Protein AF-G2H1J6-F1 (afdb_monomer_lite)

Foldseek 3Di:
DPDQPDQKDWDADPVPGIDIFHDPDSNVSVVVVVVVVVVVLVPPDPDPDDDCDDDDDDDPVVVVCVVPVVVVVVVVVVVPDDDQLRVQQPDAFDQAPNFTARQNLCQQQAKDFPNHTDGVVCVVPDDSDSSLQRIAGALQSNLVCLVPDPCPDPNSVSVLVSLLVSCVVPHLVRNHDPDHDPVSSVSSSVSSVVSND

Radius of gyration: 25.53 Å; chains: 1; bounding box: 70×46×52 Å

Structure (mmCIF, N/CA/C/O backbone):
data_AF-G2H1J6-F1
#
_entry.id   AF-G2H1J6-F1
#
loop_
_atom_site.group_PDB
_atom_site.id
_atom_site.type_symbol
_atom_site.label_atom_id
_atom_site.label_alt_id
_atom_site.label_comp_id
_atom_site.label_asym_id
_atom_site.label_entity_id
_atom_site.label_seq_id
_atom_site.pdbx_PDB_ins_code
_atom_site.Cartn_x
_atom_site.Cartn_y
_atom_site.Cartn_z
_atom_site.occupancy
_atom_site.B_iso_or_equiv
_atom_site.auth_seq_id
_atom_site.auth_comp_id
_atom_site.auth_asym_id
_atom_site.auth_atom_id
_atom_site.pdbx_PDB_model_num
ATOM 1 N N . MET A 1 1 ? -31.436 19.765 27.501 1.00 36.22 1 MET A N 1
ATOM 2 C CA . MET A 1 1 ? -30.336 20.593 28.048 1.00 36.22 1 MET A CA 1
ATOM 3 C C . MET A 1 1 ? -29.000 19.953 27.706 1.00 36.22 1 MET A C 1
ATOM 5 O O . MET A 1 1 ? -28.788 18.803 28.074 1.00 36.22 1 MET A O 1
ATOM 9 N N . ILE A 1 2 ? -28.137 20.674 26.984 1.00 49.34 2 ILE A N 1
ATOM 10 C CA . ILE A 1 2 ? -26.742 20.279 26.731 1.00 49.34 2 ILE A CA 1
ATOM 11 C C . ILE A 1 2 ? -25.934 20.583 28.008 1.00 49.34 2 ILE A C 1
ATOM 13 O O . ILE A 1 2 ? -26.120 21.666 28.569 1.00 49.34 2 ILE A O 1
ATOM 17 N N . PRO A 1 3 ? -25.082 19.672 28.511 1.00 50.22 3 PRO A N 1
ATOM 18 C CA . PRO A 1 3 ? -24.296 19.925 29.716 1.00 50.22 3 PRO A CA 1
ATOM 19 C C . PRO A 1 3 ? -23.311 21.079 29.488 1.00 50.22 3 PRO A C 1
ATOM 21 O O . PRO A 1 3 ? -22.501 21.024 28.557 1.00 50.22 3 PRO A O 1
ATOM 24 N N . LYS A 1 4 ? -23.351 22.103 30.350 1.00 51.88 4 LYS A N 1
ATOM 25 C CA . LYS A 1 4 ? -22.295 23.124 30.412 1.00 51.88 4 LYS A CA 1
ATOM 26 C C . LYS A 1 4 ? -20.955 22.430 30.705 1.00 51.88 4 LYS A C 1
ATOM 28 O O . LYS A 1 4 ? -20.893 21.593 31.599 1.00 51.88 4 LYS A O 1
ATOM 33 N N . GLY A 1 5 ? -19.905 22.769 29.952 1.00 55.28 5 GLY A N 1
ATOM 34 C CA . GLY A 1 5 ? -18.537 22.278 30.188 1.00 55.28 5 GLY A CA 1
ATOM 35 C C . GLY A 1 5 ? -18.088 21.060 29.369 1.00 55.28 5 GLY A C 1
ATOM 36 O O . GLY A 1 5 ? -17.018 20.516 29.638 1.00 55.28 5 GLY A O 1
ATOM 37 N N . SER A 1 6 ? -18.853 20.620 28.363 1.00 62.50 6 SER A N 1
ATOM 38 C CA . SER A 1 6 ? -18.387 19.556 27.456 1.00 62.50 6 SER A CA 1
ATOM 39 C C . SER A 1 6 ? -17.259 20.079 26.556 1.00 62.50 6 SER A C 1
ATOM 41 O O . SER A 1 6 ? -17.459 21.010 25.780 1.00 62.50 6 SER A O 1
ATOM 43 N N . ARG A 1 7 ? -16.065 19.478 26.655 1.00 67.81 7 ARG A N 1
ATOM 44 C CA . ARG A 1 7 ? -14.872 19.886 25.883 1.00 67.81 7 ARG A CA 1
ATOM 45 C C . ARG A 1 7 ? -14.983 19.603 24.383 1.00 67.81 7 ARG A C 1
ATOM 47 O O . ARG A 1 7 ? -14.262 20.210 23.602 1.00 67.81 7 ARG A O 1
ATOM 54 N N . ILE A 1 8 ? -15.857 18.676 23.993 1.00 80.94 8 ILE A N 1
ATOM 55 C CA . ILE A 1 8 ? -15.987 18.200 22.616 1.00 80.94 8 ILE A CA 1
ATOM 56 C C . ILE A 1 8 ? -17.461 17.928 22.319 1.00 80.94 8 ILE A C 1
ATOM 58 O O . ILE A 1 8 ? -18.133 17.244 23.095 1.00 80.94 8 ILE A O 1
ATOM 62 N N . PHE A 1 9 ? -17.943 18.408 21.175 1.00 83.50 9 PHE A N 1
ATOM 63 C CA . PHE A 1 9 ? -19.236 18.028 20.610 1.00 83.50 9 PHE A CA 1
ATOM 64 C C . PHE A 1 9 ? -19.042 17.269 19.300 1.00 83.50 9 PHE A C 1
ATOM 66 O O . PHE A 1 9 ? -18.168 17.603 18.504 1.00 83.50 9 PHE A O 1
ATOM 73 N N . HIS A 1 10 ? -19.885 16.264 19.070 1.00 84.38 10 HIS A N 1
ATOM 74 C CA . HIS A 1 10 ? -19.951 15.538 17.805 1.00 84.38 10 HIS A CA 1
ATOM 75 C C . HIS A 1 10 ? -21.364 15.664 17.244 1.00 84.38 10 HIS A C 1
ATOM 77 O O . HIS A 1 10 ? -22.331 15.348 17.939 1.00 84.38 10 HIS A O 1
ATOM 83 N N . LEU A 1 11 ? -21.473 16.115 15.998 1.00 84.19 11 LEU A N 1
ATOM 84 C CA . LEU A 1 11 ? -22.708 16.104 15.226 1.00 84.19 11 LEU A CA 1
ATOM 85 C C . LEU A 1 11 ? -22.551 15.061 14.122 1.00 84.19 11 LEU A C 1
ATOM 87 O O . LEU A 1 11 ? -21.625 15.156 13.323 1.00 84.19 11 LEU A O 1
ATOM 91 N N . TYR A 1 12 ? -23.425 14.061 14.105 1.00 82.06 12 TYR A N 1
ATOM 92 C CA . TYR A 1 12 ? -23.434 13.022 13.081 1.00 82.06 12 TYR A CA 1
ATOM 93 C C . TYR A 1 12 ? -24.689 13.144 12.228 1.00 82.06 12 TYR A C 1
ATOM 95 O O . TYR A 1 12 ? -25.794 13.235 12.761 1.00 82.06 12 TYR A O 1
ATOM 103 N N . ASP A 1 13 ? -24.499 13.089 10.918 1.00 78.00 13 ASP A N 1
ATOM 104 C CA . ASP A 1 13 ? -25.537 12.977 9.907 1.00 78.00 13 ASP A CA 1
ATOM 105 C C . ASP A 1 13 ? -25.162 11.822 8.965 1.00 78.00 13 ASP A C 1
ATOM 107 O O . ASP A 1 13 ? -24.007 11.681 8.557 1.00 78.00 13 ASP A O 1
ATOM 111 N N . ALA A 1 14 ? -26.129 10.970 8.627 1.00 72.31 14 ALA A N 1
ATOM 112 C CA . ALA A 1 14 ? -25.865 9.762 7.847 1.00 72.31 14 ALA A CA 1
ATOM 113 C C . ALA A 1 14 ? -25.394 10.046 6.406 1.00 72.31 14 ALA A C 1
ATOM 115 O O . ALA A 1 14 ? -24.687 9.224 5.828 1.00 72.31 14 ALA A O 1
ATOM 116 N N . ASN A 1 15 ? -25.753 11.201 5.841 1.00 73.31 15 ASN A N 1
ATOM 117 C CA . ASN A 1 15 ? -25.444 11.593 4.466 1.00 73.31 15 ASN A CA 1
ATOM 118 C C . ASN A 1 15 ? -24.175 12.452 4.363 1.00 73.31 15 ASN A C 1
ATOM 120 O O . ASN A 1 15 ? -23.506 12.442 3.332 1.00 73.31 15 ASN A O 1
ATOM 124 N N . THR A 1 16 ? -23.847 13.212 5.410 1.00 73.94 16 THR A N 1
ATOM 125 C CA . THR A 1 16 ? -22.745 14.192 5.410 1.00 73.94 16 THR A CA 1
ATOM 126 C C . THR A 1 16 ? -21.594 13.830 6.354 1.00 73.94 16 THR A C 1
ATOM 128 O O . THR A 1 16 ? -20.508 14.397 6.238 1.00 73.94 16 THR A O 1
ATOM 131 N N . GLY A 1 17 ? -21.773 12.838 7.231 1.00 77.25 17 GLY A N 1
ATOM 132 C CA . GLY A 1 17 ? -20.728 12.301 8.101 1.00 77.25 17 GLY A CA 1
ATOM 133 C C . GLY A 1 17 ? -20.701 12.914 9.504 1.00 77.25 17 GLY A C 1
ATOM 134 O O . GLY A 1 17 ? -21.720 13.344 10.040 1.00 77.25 17 GLY A O 1
ATOM 135 N N . VAL A 1 18 ? -19.528 12.888 10.148 1.00 84.19 18 VAL A N 1
ATOM 136 C CA . VAL A 1 18 ? -19.334 13.387 11.522 1.00 84.19 18 VAL A CA 1
ATOM 137 C C . VAL A 1 18 ? -18.580 14.712 11.503 1.00 84.19 18 VAL A C 1
ATOM 139 O O . VAL A 1 18 ? -17.458 14.789 11.009 1.00 84.19 18 VAL A O 1
ATOM 142 N N . MET A 1 19 ? -19.152 15.729 12.137 1.00 80.06 19 MET A N 1
ATOM 143 C CA . MET A 1 19 ? -18.478 16.976 12.474 1.00 80.06 19 MET A CA 1
ATOM 144 C C . MET A 1 19 ? -18.097 16.976 13.955 1.00 80.06 19 MET A C 1
ATOM 146 O O . MET A 1 19 ? -18.934 16.723 14.823 1.00 80.06 19 MET A O 1
ATOM 150 N N . ARG A 1 20 ? -16.832 17.281 14.249 1.00 87.81 20 ARG A N 1
ATOM 151 C CA . ARG A 1 20 ? -16.301 17.424 15.610 1.00 87.81 20 ARG A CA 1
ATOM 152 C C . ARG A 1 20 ? -16.029 18.898 15.893 1.00 87.81 20 ARG A C 1
ATOM 154 O O . ARG A 1 20 ? -15.348 19.554 15.113 1.00 87.81 20 ARG A O 1
ATOM 161 N N . ILE A 1 21 ? -16.557 19.398 17.005 1.00 83.50 21 ILE A N 1
ATOM 162 C CA . ILE A 1 21 ? -16.345 20.765 17.490 1.00 83.50 21 ILE A CA 1
ATOM 163 C C . ILE A 1 21 ? -15.567 20.660 18.791 1.00 83.50 21 ILE A C 1
ATOM 165 O O . ILE A 1 21 ? -16.049 20.085 19.769 1.00 83.50 21 ILE A O 1
ATOM 169 N N . GLU A 1 22 ? -14.360 21.199 18.781 1.00 86.19 22 GLU A N 1
ATOM 170 C CA . GLU A 1 22 ? -13.432 21.159 19.899 1.00 86.19 22 GLU A CA 1
ATOM 171 C C . GLU A 1 22 ? -12.590 22.431 19.903 1.00 86.19 22 GLU A C 1
ATOM 173 O O . GLU A 1 22 ? -12.161 22.915 18.857 1.00 86.19 22 GLU A O 1
ATOM 178 N N . ASN A 1 23 ? -12.356 22.950 21.099 1.00 79.69 23 ASN A N 1
ATOM 179 C CA . ASN A 1 23 ? -11.525 24.107 21.380 1.00 79.69 23 ASN A CA 1
ATOM 180 C C . ASN A 1 23 ? -10.907 23.877 22.765 1.00 79.69 23 ASN A C 1
ATOM 182 O O . ASN A 1 23 ? -11.504 23.197 23.609 1.00 79.69 23 ASN A O 1
ATOM 186 N N . SER A 1 24 ? -9.710 24.417 22.985 1.00 78.69 24 SER A N 1
ATOM 187 C CA . SER A 1 24 ? -9.001 24.347 24.265 1.00 78.69 24 SER A CA 1
ATOM 188 C C . SER A 1 24 ? -9.821 24.967 25.399 1.00 78.69 24 SER A C 1
ATOM 190 O O . SER A 1 24 ? -9.800 24.457 26.520 1.00 78.69 24 SER A O 1
ATOM 192 N N . ASP A 1 25 ? -10.607 26.003 25.096 1.00 80.12 25 ASP A N 1
ATOM 193 C CA . ASP A 1 25 ? -11.609 26.569 25.993 1.00 80.12 25 ASP A CA 1
ATOM 194 C C . ASP A 1 25 ? -13.005 25.990 25.699 1.00 80.12 25 ASP A C 1
ATOM 196 O O . ASP A 1 25 ? -13.669 26.334 24.718 1.00 80.12 25 ASP A O 1
ATOM 200 N N . ALA A 1 26 ? -13.484 25.120 26.592 1.00 73.25 26 ALA A N 1
ATOM 201 C CA . ALA A 1 26 ? -14.783 24.458 26.461 1.00 73.25 26 ALA A CA 1
ATOM 202 C C . ALA A 1 26 ? -15.972 25.435 26.429 1.00 73.25 26 ALA A C 1
ATOM 204 O O . ALA A 1 26 ? -17.025 25.096 25.881 1.00 73.25 26 ALA A O 1
ATOM 205 N N . SER A 1 27 ? -15.825 26.638 26.998 1.00 77.56 27 SER A N 1
ATOM 206 C CA . SER A 1 27 ? -16.873 27.663 26.970 1.00 77.56 27 SER A CA 1
ATOM 207 C C . SER A 1 27 ? -17.088 28.243 25.564 1.00 77.56 27 SER A C 1
ATOM 209 O O . SER A 1 27 ? -18.193 28.680 25.235 1.00 77.56 27 SER A O 1
ATOM 211 N N . GLN A 1 28 ? -16.079 28.144 24.692 1.00 82.38 28 GLN A N 1
ATOM 212 C CA . GLN A 1 28 ? -16.110 28.658 23.321 1.00 82.38 28 GLN A CA 1
ATOM 213 C C . GLN A 1 28 ? -16.703 27.677 22.305 1.00 82.38 28 GLN A C 1
ATOM 215 O O . GLN A 1 28 ? -16.942 28.051 21.159 1.00 82.38 28 GLN A O 1
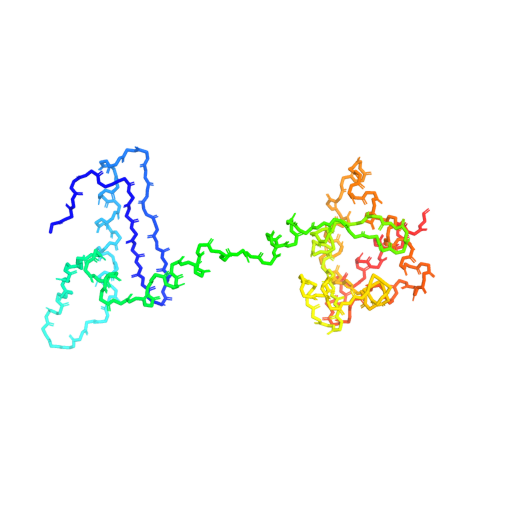ATOM 220 N N . ASN A 1 29 ? -16.993 26.435 22.699 1.00 80.69 29 ASN A N 1
ATOM 221 C CA . ASN A 1 29 ? -17.555 25.430 21.791 1.00 80.69 29 ASN A CA 1
ATOM 222 C C . ASN A 1 29 ? -19.067 25.581 21.567 1.00 80.69 29 ASN A C 1
ATOM 224 O O . ASN A 1 29 ? -19.611 25.057 20.594 1.00 80.69 29 ASN A O 1
ATOM 228 N N . GLN A 1 30 ? -19.765 26.288 22.457 1.00 81.69 30 GLN A N 1
ATOM 229 C CA . GLN A 1 30 ? -21.222 26.412 22.407 1.00 81.69 30 GLN A CA 1
ATOM 230 C C . GLN A 1 30 ? -21.727 27.372 21.307 1.00 81.69 30 GLN A C 1
ATOM 232 O O . GLN A 1 30 ? -22.667 26.994 20.602 1.00 81.69 30 GLN A O 1
ATOM 237 N N . PRO A 1 31 ? -21.123 28.559 21.080 1.00 84.88 31 PRO A N 1
ATOM 238 C CA . PRO A 1 31 ? -21.493 29.425 19.956 1.00 84.88 31 PRO A CA 1
ATOM 239 C C . PRO A 1 31 ? -21.384 28.765 18.561 1.00 84.88 31 PRO A C 1
ATOM 241 O O . PRO A 1 31 ? -22.373 28.810 17.817 1.00 84.88 31 PRO A O 1
ATOM 244 N N . PRO A 1 32 ? -20.264 28.106 18.180 1.00 82.56 32 PRO A N 1
ATOM 245 C CA . PRO A 1 32 ? -20.167 27.439 16.884 1.00 82.56 32 PRO A CA 1
ATOM 246 C C . PRO A 1 32 ? -21.145 26.266 16.769 1.00 82.56 32 PRO A C 1
ATOM 248 O O . PRO A 1 32 ? -21.795 26.138 15.734 1.00 82.56 32 PRO A O 1
ATOM 251 N N . LEU A 1 33 ? -21.341 25.473 17.832 1.00 83.56 33 LEU A N 1
ATOM 252 C CA . LEU A 1 33 ? -22.350 24.406 17.845 1.00 83.56 33 LEU A CA 1
ATOM 253 C C . LEU A 1 33 ? -23.755 24.944 17.549 1.00 83.56 33 LEU A C 1
ATOM 255 O O . LEU A 1 33 ? -24.444 24.405 16.685 1.00 83.56 33 LEU A O 1
ATOM 259 N N . ASN A 1 34 ? -24.174 26.015 18.229 1.00 83.56 34 ASN A N 1
ATOM 260 C CA . ASN A 1 34 ? -25.488 26.619 18.007 1.00 83.56 34 ASN A CA 1
ATOM 261 C C . ASN A 1 34 ? -25.642 27.119 16.566 1.00 83.56 34 ASN A C 1
ATOM 263 O O . ASN A 1 34 ? -26.675 26.883 15.944 1.00 83.56 34 ASN A O 1
ATOM 267 N N . THR A 1 35 ? -24.603 27.754 16.021 1.00 85.62 35 THR A N 1
ATOM 268 C CA . THR A 1 35 ? -24.604 28.258 14.639 1.00 85.62 35 THR A CA 1
ATOM 269 C C . THR A 1 35 ? -24.750 27.120 13.631 1.00 85.62 35 THR A C 1
ATOM 271 O O . THR A 1 35 ? -25.547 27.203 12.695 1.00 85.62 35 THR A O 1
ATOM 274 N N . ILE A 1 36 ? -23.999 26.036 13.833 1.00 84.31 36 ILE A N 1
ATOM 275 C CA . ILE A 1 36 ? -24.031 24.855 12.970 1.00 84.31 36 ILE A CA 1
ATOM 276 C C . ILE A 1 36 ? -25.402 24.185 13.038 1.00 84.31 36 ILE A C 1
ATOM 278 O O . ILE A 1 36 ? -25.987 23.916 11.993 1.00 84.31 36 ILE A O 1
ATOM 282 N N . LEU A 1 37 ? -25.946 23.972 14.240 1.00 83.12 37 LEU A N 1
ATOM 283 C CA . LEU A 1 37 ? -27.267 23.369 14.413 1.00 83.12 37 LEU A CA 1
ATOM 284 C C . LEU A 1 37 ? -28.362 24.218 13.764 1.00 83.12 37 LEU A C 1
ATOM 286 O O . LEU A 1 37 ? -29.195 23.675 13.050 1.00 83.12 37 LEU A O 1
ATOM 290 N N . GLN A 1 38 ? -28.346 25.540 13.942 1.00 83.31 38 GLN A N 1
ATOM 291 C CA . GLN A 1 38 ? -29.324 26.427 13.305 1.00 83.31 38 GLN A CA 1
ATOM 292 C C . GLN A 1 38 ? -29.270 26.337 11.779 1.00 83.31 38 GLN A C 1
ATOM 294 O O . GLN A 1 38 ? -30.310 26.197 11.135 1.00 83.31 38 GLN A O 1
ATOM 299 N N . ARG A 1 39 ? -28.065 26.367 11.195 1.00 81.81 39 ARG A N 1
ATOM 300 C CA . ARG A 1 39 ? -27.896 26.202 9.746 1.00 81.81 39 ARG A CA 1
ATOM 301 C C . ARG A 1 39 ? -28.371 24.834 9.287 1.00 81.81 39 ARG A C 1
ATOM 303 O O . ARG A 1 39 ? -29.123 24.756 8.327 1.00 81.81 39 ARG A O 1
ATOM 310 N N . TYR A 1 40 ? -27.970 23.777 9.978 1.00 78.62 40 TYR A N 1
ATOM 311 C CA . TYR A 1 40 ? -28.332 22.409 9.633 1.00 78.62 40 TYR A CA 1
ATOM 312 C C . TYR A 1 40 ? -29.854 22.203 9.659 1.00 78.62 40 TYR A C 1
ATOM 314 O O . TYR A 1 40 ? -30.431 21.724 8.687 1.00 78.62 40 TYR A O 1
ATOM 322 N N . LEU A 1 41 ? -30.528 22.674 10.713 1.00 77.62 41 LEU A N 1
ATOM 323 C CA . LEU A 1 41 ? -31.985 22.600 10.837 1.00 77.62 41 LEU A CA 1
ATOM 324 C C . LEU A 1 41 ? -32.724 23.422 9.776 1.00 77.62 41 LEU A C 1
ATOM 326 O O . LEU A 1 41 ? -33.794 23.015 9.335 1.00 77.62 41 LEU A O 1
ATOM 330 N N . ALA A 1 42 ? -32.157 24.548 9.335 1.00 77.00 42 ALA A N 1
ATOM 331 C CA . ALA A 1 42 ? -32.739 25.351 8.261 1.00 77.00 42 ALA A CA 1
ATOM 332 C C . ALA A 1 42 ? -32.712 24.650 6.888 1.00 77.00 42 ALA A C 1
ATOM 334 O O . ALA A 1 42 ? -33.517 24.997 6.028 1.00 77.00 42 ALA A O 1
ATOM 335 N N . HIS A 1 43 ? -31.811 23.681 6.687 1.00 71.56 43 HIS A N 1
ATOM 336 C CA . HIS A 1 43 ? -31.661 22.939 5.428 1.00 71.56 43 HIS A CA 1
ATOM 337 C C . HIS A 1 43 ? -32.412 21.601 5.416 1.00 71.56 43 HIS A C 1
ATOM 339 O O . HIS A 1 43 ? -32.405 20.910 4.397 1.00 71.56 43 HIS A O 1
ATOM 345 N N . LEU A 1 44 ? -33.067 21.220 6.518 1.00 68.19 44 LEU A N 1
ATOM 346 C CA . LEU A 1 44 ? -33.923 20.039 6.524 1.00 68.19 44 LEU A CA 1
ATOM 347 C C . LEU A 1 44 ? -35.171 20.300 5.661 1.00 68.19 44 LEU A C 1
ATOM 349 O O . LEU A 1 44 ? -35.747 21.391 5.737 1.00 68.19 44 LEU A O 1
ATOM 353 N N . PRO A 1 45 ? -35.605 19.326 4.839 1.00 60.59 45 PRO A N 1
ATOM 354 C CA . PRO A 1 45 ? -36.774 19.490 3.987 1.00 60.59 45 PRO A CA 1
ATOM 355 C C . PRO A 1 45 ? -38.000 19.797 4.852 1.00 60.59 45 PRO A C 1
ATOM 357 O O . PRO A 1 45 ? -38.403 18.992 5.692 1.00 60.59 45 PRO A O 1
ATOM 360 N N . ARG A 1 46 ? -38.590 20.982 4.657 1.00 58.12 46 ARG A N 1
ATOM 361 C CA . ARG A 1 46 ? -39.852 21.358 5.300 1.00 58.12 46 ARG A CA 1
ATOM 362 C C . ARG A 1 46 ? -40.950 20.482 4.708 1.00 58.12 46 ARG A C 1
ATOM 364 O O . ARG A 1 46 ? -41.324 20.670 3.553 1.00 58.12 46 ARG A O 1
ATOM 371 N N . GLN A 1 47 ? -41.435 19.507 5.471 1.00 52.66 47 GLN A N 1
ATOM 372 C CA . GLN A 1 47 ? -42.667 18.815 5.102 1.00 52.66 47 GLN A CA 1
ATOM 373 C C . GLN A 1 47 ? -43.824 19.820 5.123 1.00 52.66 47 GLN A C 1
ATOM 375 O O . GLN A 1 47 ? -43.853 20.724 5.956 1.00 52.66 47 GLN A O 1
ATOM 380 N N . ALA A 1 48 ? -44.719 19.686 4.145 1.00 48.09 48 ALA A N 1
ATOM 381 C CA . ALA A 1 48 ? -45.674 20.711 3.733 1.00 48.09 48 ALA A CA 1
ATOM 382 C C . ALA A 1 48 ? -46.751 21.069 4.771 1.00 48.09 48 ALA A C 1
ATOM 384 O O . ALA A 1 48 ? -47.447 22.052 4.563 1.00 48.09 48 ALA A O 1
ATOM 385 N N . ASP A 1 49 ? -46.842 20.361 5.897 1.00 50.38 49 ASP A N 1
ATOM 386 C CA . ASP A 1 49 ? -47.825 20.639 6.940 1.00 50.38 49 ASP A CA 1
ATOM 387 C C . ASP A 1 49 ? -47.171 20.622 8.326 1.00 50.38 49 ASP A C 1
ATOM 389 O O . ASP A 1 49 ? -46.737 19.585 8.824 1.00 50.38 49 ASP A O 1
ATOM 393 N N . ASN A 1 50 ? -47.157 21.801 8.951 1.00 48.59 50 ASN A N 1
ATOM 394 C CA . ASN A 1 50 ? -46.706 22.110 10.309 1.00 48.59 50 ASN A CA 1
ATOM 395 C C . ASN A 1 50 ? -45.200 21.979 10.599 1.00 48.59 50 ASN A C 1
ATOM 397 O O . ASN A 1 50 ? -44.492 21.089 10.147 1.00 48.59 50 ASN A O 1
ATOM 401 N N . LEU A 1 51 ? -44.708 22.938 11.389 1.00 50.78 51 LEU A N 1
ATOM 402 C CA . LEU A 1 51 ? -43.328 23.069 11.857 1.00 50.78 51 LEU A CA 1
ATOM 403 C C . LEU A 1 51 ? -42.844 21.777 12.536 1.00 50.78 51 LEU A C 1
ATOM 405 O O . LEU A 1 51 ? -42.970 21.627 13.750 1.00 50.78 51 LEU A O 1
ATOM 409 N N . SER A 1 52 ? -42.250 20.862 11.773 1.00 52.88 52 SER A N 1
ATOM 410 C CA . SER A 1 52 ? -41.575 19.682 12.312 1.00 52.88 52 SER A CA 1
ATOM 411 C C . SER A 1 52 ? -40.283 20.108 13.003 1.00 52.88 52 SER A C 1
ATOM 413 O O . SER A 1 52 ? -39.183 19.981 12.465 1.00 52.88 52 SER A O 1
ATOM 415 N N . THR A 1 53 ? -40.400 20.656 14.213 1.00 61.09 53 THR A N 1
ATOM 416 C CA . THR A 1 53 ? -39.267 20.732 15.132 1.00 61.09 53 THR A CA 1
ATOM 417 C C . THR A 1 53 ? -38.704 19.321 15.309 1.00 61.09 53 THR A C 1
ATOM 419 O O . THR A 1 53 ? -39.485 18.395 15.545 1.00 61.09 53 THR A O 1
ATOM 422 N N . PRO A 1 54 ? -37.378 19.129 15.218 1.00 64.44 54 PRO A N 1
ATOM 423 C CA . PRO A 1 54 ? -36.769 17.825 15.431 1.00 64.44 54 PRO A CA 1
ATOM 424 C C . PRO A 1 54 ? -37.194 17.263 16.784 1.00 64.44 54 PRO A C 1
ATOM 426 O O . PRO A 1 54 ? -37.054 17.936 17.809 1.00 64.44 54 PRO A O 1
ATOM 429 N N . VAL A 1 55 ? -37.678 16.022 16.807 1.00 72.75 55 VAL A N 1
ATOM 430 C CA . VAL A 1 55 ? -37.935 15.336 18.074 1.00 72.75 55 VAL A CA 1
ATOM 431 C C . VAL A 1 55 ? -36.590 14.959 18.686 1.00 72.75 55 VAL A C 1
ATOM 433 O O . VAL A 1 55 ? -35.818 14.188 18.115 1.00 72.75 55 VAL A O 1
ATOM 436 N N . LEU A 1 56 ? -36.292 15.529 19.852 1.00 74.50 56 LEU A N 1
ATOM 437 C CA . LEU A 1 56 ? -35.037 15.293 20.556 1.00 74.50 56 LEU A CA 1
ATOM 438 C C . LEU A 1 56 ? -35.191 14.136 21.544 1.00 74.50 56 LEU A C 1
ATOM 440 O O . LEU A 1 56 ? -35.900 14.246 22.542 1.00 74.50 56 LEU A O 1
ATOM 444 N N . TYR A 1 57 ? -34.449 13.056 21.311 1.00 74.94 57 TYR A N 1
ATOM 445 C CA . TYR A 1 57 ? -34.363 11.928 22.235 1.00 74.94 57 TYR A CA 1
ATOM 446 C C . TYR A 1 57 ? -33.064 11.989 23.037 1.00 74.94 57 TYR A C 1
ATOM 448 O O . TYR A 1 57 ? -31.968 12.072 22.480 1.00 74.94 57 TYR A O 1
ATOM 456 N N . LYS A 1 58 ? -33.165 11.901 24.368 1.00 79.62 58 LYS A N 1
ATOM 457 C CA . LYS A 1 58 ? -31.992 11.721 25.230 1.00 79.62 58 LYS A CA 1
ATOM 458 C C . LYS A 1 58 ? -31.689 10.231 25.356 1.00 79.62 58 LYS A C 1
ATOM 460 O O . LYS A 1 58 ? -32.433 9.496 25.996 1.00 79.62 58 LYS A O 1
ATOM 465 N N . VAL A 1 59 ? -30.567 9.797 24.793 1.00 73.44 59 VAL A N 1
ATOM 466 C CA . VAL A 1 59 ? -30.138 8.396 24.869 1.00 73.44 59 VAL A CA 1
ATOM 467 C C . VAL A 1 59 ? -29.291 8.168 26.122 1.00 73.44 59 VAL A C 1
ATOM 469 O O . VAL A 1 59 ? -28.226 8.763 26.296 1.00 73.44 59 VAL A O 1
ATOM 472 N N . ALA A 1 60 ? -29.738 7.269 27.001 1.00 81.38 60 ALA A N 1
ATOM 473 C CA . ALA A 1 60 ? -28.937 6.793 28.124 1.00 81.38 60 ALA A CA 1
ATOM 474 C C . ALA A 1 60 ? -27.904 5.769 27.625 1.00 81.38 60 ALA A C 1
ATOM 476 O O . ALA A 1 60 ? -28.164 4.567 27.613 1.00 81.38 60 ALA A O 1
ATOM 477 N N . MET A 1 61 ? -26.718 6.240 27.221 1.00 71.12 61 MET A N 1
ATOM 478 C CA . MET A 1 61 ? -25.688 5.403 26.580 1.00 71.12 61 MET A CA 1
ATOM 479 C C . MET A 1 61 ? -25.323 4.141 27.374 1.00 71.12 61 MET A C 1
ATOM 481 O O . MET A 1 61 ? -25.091 3.100 26.770 1.00 71.12 61 MET A O 1
ATOM 485 N N . LYS A 1 62 ? -25.323 4.190 28.714 1.00 75.81 62 LYS A N 1
ATOM 486 C CA . LYS A 1 62 ? -25.064 3.008 29.558 1.00 75.81 62 LYS A CA 1
ATOM 487 C C . LYS A 1 62 ? -26.120 1.913 29.351 1.00 75.81 62 LYS A C 1
ATOM 489 O O . LYS A 1 62 ? -25.766 0.747 29.218 1.00 75.81 62 LYS A O 1
ATOM 494 N N . MET A 1 63 ? -27.397 2.290 29.267 1.00 77.19 63 MET A N 1
ATOM 495 C CA . MET A 1 63 ? -28.491 1.349 29.009 1.00 77.19 63 MET A CA 1
ATOM 496 C C . MET A 1 63 ? -28.558 0.924 27.545 1.00 77.19 63 MET A C 1
ATOM 498 O O . MET A 1 63 ? -28.809 -0.243 27.273 1.00 77.19 63 MET A O 1
ATOM 502 N N . ALA A 1 64 ? -28.273 1.828 26.604 1.00 73.06 64 ALA A N 1
ATOM 503 C CA . ALA A 1 64 ? -28.188 1.480 25.188 1.00 73.06 64 ALA A CA 1
ATOM 504 C C . ALA A 1 64 ? -27.090 0.432 24.934 1.00 73.06 64 ALA A C 1
ATOM 506 O O . ALA A 1 64 ? -27.348 -0.572 24.281 1.00 73.06 64 ALA A O 1
ATOM 507 N N . LYS A 1 65 ? -25.899 0.603 25.524 1.00 69.81 65 LYS A N 1
ATOM 508 C CA . LYS A 1 65 ? -24.813 -0.386 25.439 1.00 69.81 65 LYS A CA 1
ATOM 509 C C . LYS A 1 65 ? -25.173 -1.722 26.094 1.00 69.81 65 LYS A C 1
ATOM 511 O O . LYS A 1 65 ? -24.827 -2.762 25.552 1.00 69.81 65 LYS A O 1
ATOM 516 N N . ALA A 1 66 ? -25.876 -1.699 27.229 1.00 74.44 66 ALA A N 1
ATOM 517 C CA . ALA A 1 66 ? -26.328 -2.922 27.895 1.00 74.44 66 ALA A CA 1
ATOM 518 C C . ALA A 1 66 ? -27.413 -3.667 27.095 1.00 74.44 66 ALA A C 1
ATOM 520 O O . ALA A 1 66 ? -27.438 -4.892 27.085 1.00 74.44 66 ALA A O 1
ATOM 521 N N . ARG A 1 67 ? -28.306 -2.934 26.418 1.00 73.06 67 ARG A N 1
ATOM 522 C CA . ARG A 1 67 ? -29.417 -3.500 25.639 1.00 73.06 67 ARG A CA 1
ATOM 523 C C . ARG A 1 67 ? -28.992 -3.982 24.253 1.00 73.06 67 ARG A C 1
ATOM 525 O O . ARG A 1 67 ? -29.534 -4.966 23.763 1.00 73.06 67 ARG A O 1
ATOM 532 N N . PHE A 1 68 ? -28.040 -3.303 23.623 1.00 74.38 68 PHE A N 1
ATOM 533 C CA . PHE A 1 68 ? -27.526 -3.650 22.302 1.00 74.38 68 PHE A CA 1
ATOM 534 C C . PHE A 1 68 ? -26.085 -4.146 22.429 1.00 74.38 68 PHE A C 1
ATOM 536 O O . PHE A 1 68 ? -25.137 -3.398 22.196 1.00 74.38 68 PHE A O 1
ATOM 543 N N . ALA A 1 69 ? -25.920 -5.424 22.786 1.00 69.81 69 ALA A N 1
ATOM 544 C CA . ALA A 1 69 ? -24.605 -6.060 22.928 1.00 69.81 69 ALA A CA 1
ATOM 545 C C . ALA A 1 69 ? -23.744 -5.948 21.651 1.00 69.81 69 ALA A C 1
ATOM 547 O O . ALA A 1 69 ? -22.522 -5.835 21.728 1.00 69.81 69 ALA A O 1
ATOM 548 N N . SER A 1 70 ? -24.384 -5.874 20.478 1.00 70.75 70 SER A N 1
ATOM 549 C CA . SER A 1 70 ? -23.726 -5.635 19.189 1.00 70.75 70 SER A CA 1
ATOM 550 C C . SER A 1 70 ? -22.963 -4.308 19.122 1.00 70.75 70 SER A C 1
ATOM 552 O O . SER A 1 70 ? -21.988 -4.222 18.382 1.00 70.75 70 SER A O 1
ATOM 554 N N . LEU A 1 71 ? -23.328 -3.292 19.917 1.00 67.75 71 LEU A N 1
ATOM 555 C CA . LEU A 1 71 ? -22.574 -2.035 20.003 1.00 67.75 71 LEU A CA 1
ATOM 556 C C . LEU A 1 71 ? -21.207 -2.223 20.664 1.00 67.75 71 LEU A C 1
ATOM 558 O O . LEU A 1 71 ? -20.281 -1.495 20.322 1.00 67.75 71 LEU A O 1
ATOM 562 N N . ALA A 1 72 ? -21.057 -3.180 21.585 1.00 65.81 72 ALA A N 1
ATOM 563 C CA . ALA A 1 72 ? -19.761 -3.496 22.181 1.00 65.81 72 ALA A CA 1
ATOM 564 C C . ALA A 1 72 ? -18.851 -4.199 21.162 1.00 65.81 72 ALA A C 1
ATOM 566 O O . ALA A 1 72 ? -17.699 -3.809 21.000 1.00 65.81 72 ALA A O 1
ATOM 567 N N . SER A 1 73 ? -19.387 -5.162 20.406 1.00 64.94 73 SER A N 1
ATOM 568 C CA . SER A 1 73 ? -18.660 -5.818 19.311 1.00 64.94 73 SER A CA 1
ATOM 569 C C . SER A 1 73 ? -18.267 -4.830 18.214 1.00 64.94 73 SER A C 1
ATOM 571 O O . SER A 1 73 ? -17.139 -4.871 17.734 1.00 64.94 73 SER A O 1
ATOM 573 N N . LEU A 1 74 ? -19.159 -3.902 17.853 1.00 64.56 74 LEU A N 1
ATOM 574 C CA . LEU A 1 74 ? -18.856 -2.842 16.894 1.00 64.56 74 LEU A CA 1
ATOM 575 C C . LEU A 1 74 ? -17.801 -1.886 17.468 1.00 64.56 74 LEU A C 1
ATOM 577 O O . LEU A 1 74 ? -16.832 -1.580 16.796 1.00 64.56 74 LEU A O 1
ATOM 581 N N . GLN A 1 75 ? -17.907 -1.475 18.732 1.00 65.50 75 GLN A N 1
ATOM 582 C CA . GLN A 1 75 ? -16.893 -0.627 19.363 1.00 65.50 75 GLN A CA 1
ATOM 583 C C . GLN A 1 75 ? -15.507 -1.298 19.390 1.00 65.50 75 GLN A C 1
ATOM 585 O O . GLN A 1 75 ? -14.515 -0.622 19.131 1.00 65.50 75 GLN A O 1
ATOM 590 N N . ASN A 1 76 ? -15.437 -2.609 19.632 1.00 64.00 76 ASN A N 1
ATOM 591 C CA . ASN A 1 76 ? -14.188 -3.370 19.568 1.00 64.00 76 ASN A CA 1
ATOM 592 C C . ASN A 1 76 ? -13.660 -3.457 18.129 1.00 64.00 76 ASN A C 1
ATOM 594 O O . ASN A 1 76 ? -12.507 -3.128 17.885 1.00 64.00 76 ASN A O 1
ATOM 598 N N . LEU A 1 77 ? -14.521 -3.776 17.155 1.00 60.59 77 LEU A N 1
ATOM 599 C CA . LEU A 1 77 ? -14.152 -3.807 15.733 1.00 60.59 77 LEU A CA 1
ATOM 600 C C . LEU A 1 77 ? -13.625 -2.457 15.228 1.00 60.59 77 LEU A C 1
ATOM 602 O O . LEU A 1 77 ? -12.717 -2.423 14.404 1.00 60.59 77 LEU A O 1
ATOM 606 N N . TRP A 1 78 ? -14.185 -1.348 15.713 1.00 63.44 78 TRP A N 1
ATOM 607 C CA . TRP A 1 78 ? -13.733 -0.000 15.367 1.00 63.44 78 TRP A CA 1
ATOM 608 C C . TRP A 1 78 ? -12.473 0.406 16.135 1.00 63.44 78 TRP A C 1
ATOM 610 O O . TRP A 1 78 ? -11.637 1.115 15.582 1.00 63.44 78 TRP A O 1
ATOM 620 N N . GLY A 1 79 ? -12.316 -0.049 17.381 1.00 63.91 79 GLY A N 1
ATOM 621 C CA . GLY A 1 79 ? -11.097 0.142 18.170 1.00 63.91 79 GLY A CA 1
ATOM 622 C C . GLY A 1 79 ? -9.893 -0.596 17.582 1.00 63.91 79 GLY A C 1
ATOM 623 O O . GLY A 1 79 ? -8.790 -0.055 17.566 1.00 63.91 79 GLY A O 1
ATOM 624 N N . ASP A 1 80 ? -10.127 -1.782 17.020 1.00 65.50 80 ASP A N 1
ATOM 625 C CA . ASP A 1 80 ? -9.108 -2.616 16.377 1.00 65.50 80 ASP A CA 1
ATOM 626 C C . ASP A 1 80 ? -8.925 -2.298 14.884 1.00 65.50 80 ASP A C 1
ATOM 628 O O . ASP A 1 80 ? -8.048 -2.862 14.216 1.00 65.50 80 ASP A O 1
ATOM 632 N N . PHE A 1 81 ? -9.728 -1.381 14.333 1.00 73.44 81 PHE A N 1
ATOM 633 C CA . PHE A 1 81 ? -9.633 -1.003 12.932 1.00 73.44 81 PHE A CA 1
ATOM 634 C C . PHE A 1 81 ? -8.327 -0.251 12.664 1.00 73.44 81 PHE A C 1
ATOM 636 O O . PHE A 1 81 ? -8.179 0.937 12.949 1.00 73.44 81 PHE A O 1
ATOM 643 N N . LYS A 1 82 ? -7.378 -0.951 12.043 1.00 77.62 82 LYS A N 1
ATOM 644 C CA . LYS A 1 82 ? -6.176 -0.359 11.454 1.00 77.62 82 LYS A CA 1
ATOM 645 C C . LYS A 1 82 ? -6.378 -0.197 9.956 1.00 77.62 82 LYS A C 1
ATOM 647 O O . LYS A 1 82 ? -6.751 -1.156 9.277 1.00 77.62 82 LYS A O 1
ATOM 652 N N . SER A 1 83 ? -6.097 0.995 9.432 1.00 82.75 83 SER A N 1
ATOM 653 C CA . SER A 1 83 ? -6.058 1.208 7.983 1.00 82.75 83 SER A CA 1
ATOM 654 C C . SER A 1 83 ? -4.987 0.321 7.346 1.00 82.75 83 SER A C 1
ATOM 656 O O . SER A 1 83 ? -4.031 -0.088 8.005 1.00 82.75 83 SER A O 1
ATOM 658 N N . GLU A 1 84 ? -5.102 0.038 6.050 1.00 83.56 84 GLU A N 1
ATOM 659 C CA . GLU A 1 84 ? -4.122 -0.808 5.360 1.00 83.56 84 GLU A CA 1
ATOM 660 C C . GLU A 1 84 ? -2.692 -0.264 5.487 1.00 83.56 84 GLU A C 1
ATOM 662 O O . GLU A 1 84 ? -1.751 -1.009 5.737 1.00 83.56 84 GLU A O 1
ATOM 667 N N . SER A 1 85 ? -2.530 1.057 5.409 1.00 82.00 85 SER A N 1
ATOM 668 C CA . SER A 1 85 ? -1.237 1.709 5.617 1.00 82.00 85 SER A CA 1
ATOM 669 C C . SER A 1 85 ? -0.706 1.527 7.041 1.00 82.00 85 SER A C 1
ATOM 671 O O . SER A 1 85 ? 0.490 1.318 7.212 1.00 82.00 85 SER A O 1
ATOM 673 N N . GLN A 1 86 ? -1.571 1.556 8.063 1.00 84.44 86 GLN A N 1
ATOM 674 C CA . GLN A 1 86 ? -1.176 1.275 9.450 1.00 84.44 86 GLN A CA 1
ATOM 675 C C . GLN A 1 86 ? -0.806 -0.198 9.650 1.00 84.44 86 GLN A C 1
ATOM 677 O O . GLN A 1 86 ? 0.144 -0.499 10.369 1.00 84.44 86 GLN A O 1
ATOM 682 N N . ARG A 1 87 ? -1.527 -1.118 8.999 1.00 86.62 87 ARG A N 1
ATOM 683 C CA . ARG A 1 87 ? -1.226 -2.554 9.033 1.00 86.62 87 ARG A CA 1
ATOM 684 C C . ARG A 1 87 ? 0.128 -2.858 8.403 1.00 86.62 87 ARG A C 1
ATOM 686 O O . ARG A 1 87 ? 0.941 -3.534 9.020 1.00 86.62 87 ARG A O 1
ATOM 693 N N . LEU A 1 88 ? 0.404 -2.291 7.229 1.00 89.00 88 LEU A N 1
ATOM 694 C CA . LEU A 1 88 ? 1.700 -2.430 6.564 1.00 89.00 88 LEU A CA 1
ATOM 695 C C . LEU A 1 88 ? 2.834 -1.739 7.331 1.00 89.00 88 LEU A C 1
ATOM 697 O O . LEU A 1 88 ? 3.954 -2.233 7.302 1.00 89.00 88 LEU A O 1
ATOM 701 N N . ALA A 1 89 ? 2.564 -0.632 8.033 1.00 87.75 89 ALA A N 1
ATOM 702 C CA . ALA A 1 89 ? 3.563 0.047 8.868 1.00 87.75 89 ALA A CA 1
ATOM 703 C C . ALA A 1 89 ? 3.967 -0.765 10.096 1.00 87.75 89 ALA A C 1
ATOM 705 O O . ALA A 1 89 ? 5.103 -0.662 10.547 1.00 87.75 89 ALA A O 1
ATOM 706 N N . ALA A 1 90 ? 3.045 -1.570 10.620 1.00 87.75 90 ALA A N 1
ATOM 707 C CA . ALA A 1 90 ? 3.321 -2.503 11.701 1.00 87.75 90 ALA A CA 1
ATOM 708 C C . ALA A 1 90 ? 3.894 -3.846 11.209 1.00 87.75 90 ALA A C 1
ATOM 710 O O . ALA A 1 90 ? 4.333 -4.649 12.030 1.00 87.75 90 ALA A O 1
ATOM 711 N N . ALA A 1 91 ? 3.865 -4.117 9.899 1.00 89.19 91 ALA A N 1
ATOM 712 C CA . ALA A 1 91 ? 4.427 -5.336 9.334 1.00 89.19 91 ALA A CA 1
ATOM 713 C C . ALA A 1 91 ? 5.961 -5.285 9.351 1.00 89.19 91 ALA A C 1
ATOM 715 O O . ALA A 1 91 ? 6.569 -4.227 9.185 1.00 89.19 91 ALA A O 1
ATOM 716 N N . GLN A 1 92 ? 6.588 -6.447 9.538 1.00 90.31 92 GLN A N 1
ATOM 717 C CA . GLN A 1 92 ? 8.042 -6.561 9.484 1.00 90.31 92 GLN A CA 1
ATOM 718 C C . GLN A 1 92 ? 8.558 -6.273 8.069 1.00 90.31 92 GLN A C 1
ATOM 720 O O . GLN A 1 92 ? 7.860 -6.495 7.075 1.00 90.31 92 GLN A O 1
ATOM 725 N N . ASN A 1 93 ? 9.796 -5.785 7.987 1.00 93.12 93 ASN A N 1
ATOM 726 C CA . ASN A 1 93 ? 10.481 -5.656 6.707 1.00 93.12 93 ASN A CA 1
ATOM 727 C C . ASN A 1 93 ? 10.631 -7.037 6.064 1.00 93.12 93 ASN A C 1
ATOM 729 O O . ASN A 1 93 ? 10.894 -8.025 6.748 1.00 93.12 93 ASN A O 1
ATOM 733 N N . ILE A 1 94 ? 10.484 -7.084 4.747 1.00 92.75 94 ILE A N 1
ATOM 734 C CA . ILE A 1 94 ? 10.590 -8.311 3.959 1.00 92.75 94 ILE A CA 1
ATOM 735 C C . ILE A 1 94 ? 11.852 -8.266 3.109 1.00 92.75 94 ILE A C 1
ATOM 737 O O . ILE A 1 94 ? 12.286 -7.191 2.706 1.00 92.75 94 ILE A O 1
ATOM 741 N N . ILE A 1 95 ? 12.435 -9.426 2.825 1.00 93.56 95 ILE A N 1
ATOM 742 C CA . ILE A 1 95 ? 13.583 -9.536 1.925 1.00 93.56 95 ILE A CA 1
ATOM 743 C C . ILE A 1 95 ? 13.046 -9.931 0.553 1.00 93.56 95 ILE A C 1
ATOM 745 O O . ILE A 1 95 ? 12.521 -11.030 0.388 1.00 93.56 95 ILE A O 1
ATOM 749 N N . LEU A 1 96 ? 13.145 -9.026 -0.418 1.00 91.19 96 LEU A N 1
ATOM 750 C CA . LEU A 1 96 ? 12.780 -9.273 -1.810 1.00 91.19 96 LEU A CA 1
ATOM 751 C C . LEU A 1 96 ? 14.026 -9.119 -2.675 1.00 91.19 96 LEU A C 1
ATOM 753 O O . LEU A 1 96 ? 14.662 -8.070 -2.631 1.00 91.19 96 LEU A O 1
ATOM 757 N N . SER A 1 97 ? 14.359 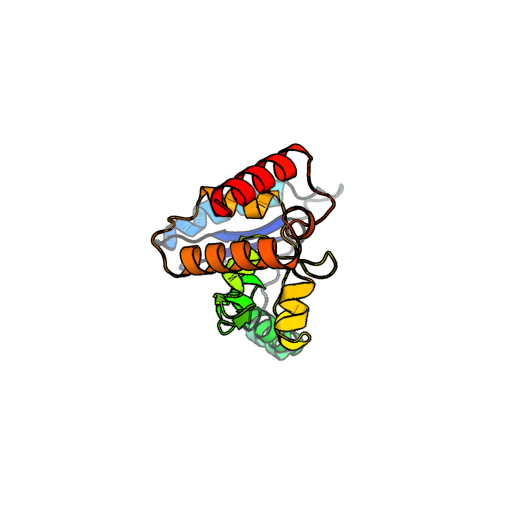-10.141 -3.468 1.00 84.38 97 SER A N 1
ATOM 758 C CA . SER A 1 97 ? 15.554 -10.123 -4.329 1.00 84.38 97 SER A CA 1
ATOM 759 C C . SER A 1 97 ? 16.847 -9.800 -3.552 1.00 84.38 97 SER A C 1
ATOM 761 O O . SER A 1 97 ? 17.688 -9.055 -4.023 1.00 84.38 97 SER A O 1
ATOM 763 N N . ASP A 1 98 ? 17.001 -10.324 -2.334 1.00 86.38 98 ASP A N 1
ATOM 764 C CA . ASP A 1 98 ? 18.132 -10.032 -1.429 1.00 86.38 98 ASP A CA 1
ATOM 765 C C . ASP A 1 98 ? 18.193 -8.587 -0.896 1.00 86.38 98 ASP A C 1
ATOM 767 O O . ASP A 1 98 ? 19.156 -8.196 -0.237 1.00 86.38 98 ASP A O 1
ATOM 771 N N . VAL A 1 99 ? 17.140 -7.792 -1.108 1.00 91.19 99 VAL A N 1
ATOM 772 C CA . VAL A 1 99 ? 17.009 -6.442 -0.556 1.00 91.19 99 VAL A CA 1
ATOM 773 C C . VAL A 1 99 ? 15.921 -6.411 0.507 1.00 91.19 99 VAL A C 1
ATOM 775 O O . VAL A 1 99 ? 14.752 -6.709 0.257 1.00 91.19 99 VAL A O 1
ATOM 778 N N . THR A 1 100 ? 16.300 -5.998 1.714 1.00 93.69 100 THR A N 1
ATOM 779 C CA . THR A 1 100 ? 15.348 -5.707 2.787 1.00 93.69 100 THR A CA 1
ATOM 780 C C . THR A 1 100 ? 14.545 -4.460 2.432 1.00 93.69 100 THR A C 1
ATOM 782 O O . THR A 1 100 ? 15.114 -3.387 2.256 1.00 93.69 100 THR A O 1
ATOM 785 N N . ILE A 1 101 ? 13.221 -4.582 2.363 1.00 93.62 101 ILE A N 1
ATOM 786 C CA . ILE A 1 101 ? 12.315 -3.491 2.017 1.00 93.62 101 ILE A CA 1
ATOM 787 C C . ILE A 1 101 ? 11.118 -3.436 2.966 1.00 93.62 101 ILE A C 1
ATOM 789 O O . ILE A 1 101 ? 10.547 -4.452 3.367 1.00 93.62 101 ILE A O 1
ATOM 793 N N . SER A 1 102 ? 10.724 -2.218 3.333 1.00 93.00 102 SER A N 1
ATOM 794 C CA . SER A 1 102 ? 9.526 -2.003 4.141 1.00 93.00 102 SER A CA 1
ATOM 795 C C . SER A 1 102 ? 8.261 -2.126 3.276 1.00 93.00 102 SER A C 1
ATOM 797 O O . SER A 1 102 ? 8.160 -1.450 2.243 1.00 93.00 102 SER A O 1
ATOM 799 N N . PRO A 1 103 ? 7.243 -2.898 3.704 1.00 93.50 103 PRO A N 1
ATOM 800 C CA . PRO A 1 103 ? 5.971 -3.013 2.986 1.00 93.50 103 PRO A CA 1
ATOM 801 C C . PRO A 1 103 ? 5.250 -1.673 2.757 1.00 93.50 103 PRO A C 1
AT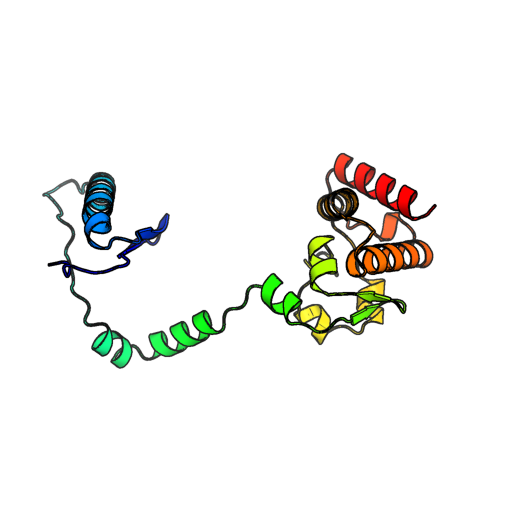OM 803 O O . PRO A 1 103 ? 4.555 -1.497 1.753 1.00 93.50 103 PRO A O 1
ATOM 806 N N . VAL A 1 104 ? 5.438 -0.692 3.646 1.00 92.19 104 VAL A N 1
ATOM 807 C CA . VAL A 1 104 ? 4.886 0.664 3.467 1.00 92.19 104 VAL A CA 1
ATOM 808 C C . VAL A 1 104 ? 5.547 1.392 2.309 1.00 92.19 104 VAL A C 1
ATOM 810 O O . VAL A 1 104 ? 4.871 2.118 1.582 1.00 92.19 104 VAL A O 1
ATOM 813 N N . ILE A 1 105 ? 6.854 1.214 2.120 1.00 92.88 105 ILE A N 1
ATOM 814 C CA . ILE A 1 105 ? 7.585 1.842 1.017 1.00 92.88 105 ILE A CA 1
ATOM 815 C C . ILE A 1 105 ? 7.091 1.278 -0.316 1.00 92.88 105 ILE A C 1
ATOM 817 O O . ILE A 1 105 ? 6.773 2.052 -1.219 1.00 92.88 105 ILE A O 1
ATOM 821 N N . LEU A 1 106 ? 6.869 -0.039 -0.400 1.00 94.00 106 LEU A N 1
ATOM 822 C CA . LEU A 1 106 ? 6.205 -0.660 -1.552 1.00 94.00 106 LEU A CA 1
ATOM 823 C C . LEU A 1 106 ? 4.835 -0.019 -1.830 1.00 94.00 106 LEU A C 1
ATOM 825 O O . LEU A 1 106 ? 4.546 0.376 -2.961 1.00 94.00 106 LEU A O 1
ATOM 829 N N . GLN A 1 107 ? 4.005 0.167 -0.798 1.00 92.81 107 GLN A N 1
ATOM 830 C CA . GLN A 1 107 ? 2.706 0.828 -0.948 1.00 92.81 107 GLN A CA 1
ATOM 831 C C . GLN A 1 107 ? 2.835 2.291 -1.420 1.00 92.81 107 GLN A C 1
ATOM 833 O O . GLN A 1 107 ? 2.055 2.728 -2.273 1.00 92.81 107 GLN A O 1
ATOM 838 N N . LYS A 1 108 ? 3.819 3.047 -0.910 1.00 91.94 108 LYS A N 1
ATOM 839 C CA . LYS A 1 108 ? 4.094 4.440 -1.314 1.00 91.94 108 LYS A CA 1
ATOM 840 C C . LYS A 1 108 ? 4.530 4.545 -2.776 1.00 91.94 108 LYS A C 1
ATOM 842 O O . LYS A 1 108 ? 4.040 5.431 -3.476 1.00 91.94 108 LYS A O 1
ATOM 847 N N . MET A 1 109 ? 5.352 3.606 -3.242 1.00 93.75 109 MET A N 1
ATOM 848 C CA . MET A 1 109 ? 5.741 3.463 -4.651 1.00 93.75 109 MET A CA 1
ATOM 849 C C . MET A 1 109 ? 4.579 3.027 -5.555 1.00 93.75 109 MET A C 1
ATOM 851 O O . MET A 1 109 ? 4.698 3.041 -6.774 1.00 93.75 109 MET A O 1
ATOM 855 N N . GLY A 1 110 ? 3.432 2.658 -4.979 1.00 92.69 110 GLY A N 1
ATOM 856 C CA . GLY A 1 110 ? 2.266 2.219 -5.734 1.00 92.69 110 GLY A CA 1
ATOM 857 C C . GLY A 1 110 ? 2.333 0.759 -6.156 1.00 92.69 110 GLY A C 1
ATOM 858 O O . GLY A 1 110 ? 1.831 0.432 -7.227 1.00 92.69 110 GLY A O 1
ATOM 859 N N . ALA A 1 111 ? 2.931 -0.102 -5.331 1.00 94.81 111 ALA A N 1
ATOM 860 C CA . ALA A 1 111 ? 2.981 -1.539 -5.559 1.00 94.81 111 ALA A CA 1
ATOM 861 C C . ALA A 1 111 ? 1.592 -2.150 -5.805 1.00 94.81 111 ALA A C 1
ATOM 863 O O . ALA A 1 111 ? 0.603 -1.833 -5.129 1.00 94.81 111 ALA A O 1
ATOM 864 N N . ARG A 1 112 ? 1.553 -3.071 -6.764 1.00 94.38 112 ARG A N 1
ATOM 865 C CA . ARG A 1 112 ? 0.401 -3.867 -7.169 1.00 94.38 112 ARG A CA 1
ATOM 866 C C . ARG A 1 112 ? 0.821 -5.311 -7.414 1.00 94.38 112 ARG A C 1
ATOM 868 O O . ARG A 1 112 ? 1.930 -5.558 -7.882 1.00 94.38 112 ARG A O 1
ATOM 875 N N . ILE A 1 113 ? -0.083 -6.239 -7.132 1.00 92.75 113 ILE A N 1
ATOM 876 C CA . ILE A 1 113 ? 0.048 -7.670 -7.430 1.00 92.75 113 ILE A CA 1
ATOM 877 C C . ILE A 1 113 ? -1.253 -8.106 -8.096 1.00 92.75 113 ILE A C 1
ATOM 879 O O . ILE A 1 113 ? -2.325 -7.799 -7.575 1.00 92.75 113 ILE A O 1
ATOM 883 N N . ALA A 1 114 ? -1.165 -8.767 -9.256 1.00 86.44 114 ALA A N 1
ATOM 884 C CA . ALA A 1 114 ? -2.328 -9.190 -10.050 1.00 86.44 114 ALA A CA 1
ATOM 885 C C . ALA A 1 114 ? -3.390 -8.075 -10.192 1.00 86.44 114 ALA A C 1
ATOM 887 O O . ALA A 1 114 ? -4.566 -8.257 -9.878 1.00 86.44 114 ALA A O 1
ATOM 888 N N . ASP A 1 115 ? -2.932 -6.871 -10.556 1.00 81.69 115 ASP A N 1
ATOM 889 C CA . ASP A 1 115 ? -3.737 -5.652 -10.700 1.00 81.69 115 ASP A CA 1
ATOM 890 C C . ASP A 1 115 ? -4.484 -5.172 -9.449 1.00 81.69 115 ASP A C 1
ATOM 892 O O . ASP A 1 115 ? -5.275 -4.231 -9.525 1.00 81.69 115 ASP A O 1
ATOM 896 N N . LYS A 1 116 ? -4.191 -5.714 -8.267 1.00 89.44 116 LYS A N 1
ATOM 897 C CA . LYS A 1 116 ? -4.709 -5.229 -6.981 1.00 89.44 116 LYS A CA 1
ATOM 898 C C . LYS A 1 116 ? -3.650 -4.423 -6.246 1.00 89.44 116 LYS A C 1
ATOM 900 O O . LYS A 1 116 ? -2.457 -4.669 -6.385 1.00 89.44 116 LYS A O 1
ATOM 905 N N . VAL A 1 117 ? -4.084 -3.438 -5.459 1.00 91.19 117 VAL A N 1
ATOM 906 C CA . VAL A 1 117 ? -3.174 -2.641 -4.621 1.00 91.19 117 VAL A CA 1
ATOM 907 C C . VAL A 1 117 ? -2.527 -3.549 -3.579 1.00 91.19 117 VAL A C 1
ATOM 909 O O . VAL A 1 117 ? -3.216 -4.339 -2.936 1.00 91.19 117 VAL A O 1
ATOM 912 N N . PHE A 1 118 ? -1.214 -3.415 -3.404 1.00 93.12 118 PHE A N 1
ATOM 913 C CA . PHE A 1 118 ? -0.467 -4.176 -2.413 1.00 93.12 118 PHE A CA 1
ATOM 914 C C . PHE A 1 118 ? -1.009 -3.952 -0.991 1.00 93.12 118 PHE A C 1
ATOM 916 O O . PHE A 1 118 ? -1.324 -2.828 -0.589 1.00 93.12 118 PHE A O 1
ATOM 923 N N . CYS A 1 119 ? -1.129 -5.046 -0.244 1.00 91.50 119 CYS A N 1
ATOM 924 C CA . CYS A 1 119 ? -1.786 -5.114 1.060 1.00 91.50 119 CYS A CA 1
ATOM 925 C C . CYS A 1 119 ? -1.224 -6.281 1.882 1.00 91.50 119 CYS A C 1
ATOM 927 O O . CYS A 1 119 ? -0.578 -7.172 1.329 1.00 91.50 119 CYS A O 1
ATOM 929 N N . GLN A 1 120 ? -1.500 -6.296 3.183 1.00 90.06 120 GLN A N 1
ATOM 930 C CA . GLN A 1 120 ? -0.998 -7.256 4.157 1.00 90.06 120 GLN A CA 1
ATOM 931 C C . GLN A 1 120 ? -1.363 -8.696 3.794 1.00 90.06 120 GLN A C 1
ATOM 933 O O . GLN A 1 120 ? -0.552 -9.588 4.008 1.00 90.06 120 GLN A O 1
ATOM 938 N N . ASN A 1 121 ? -2.528 -8.936 3.184 1.00 90.12 121 ASN A N 1
ATOM 939 C CA . ASN A 1 121 ? -2.898 -10.288 2.757 1.00 90.12 121 ASN A CA 1
ATOM 940 C C . ASN A 1 121 ? -1.890 -10.876 1.763 1.00 90.12 121 ASN A C 1
ATOM 942 O O . ASN A 1 121 ? -1.614 -12.068 1.837 1.00 90.12 121 ASN A O 1
ATOM 946 N N . HIS A 1 122 ? -1.281 -10.060 0.897 1.00 93.06 122 HIS A N 1
ATOM 947 C CA . HIS A 1 122 ? -0.234 -10.543 -0.005 1.00 93.06 122 HIS A CA 1
ATOM 948 C C . HIS A 1 122 ? 1.011 -11.009 0.758 1.00 93.06 122 HIS A C 1
ATOM 950 O O . HIS A 1 122 ? 1.638 -11.969 0.339 1.00 93.06 122 HIS A O 1
ATOM 956 N N . LEU A 1 123 ? 1.339 -10.377 1.892 1.00 91.44 123 LEU A N 1
ATOM 957 C CA . LEU A 1 123 ? 2.458 -10.792 2.749 1.00 91.44 123 LEU A CA 1
ATOM 958 C C . LEU A 1 123 ? 2.206 -12.135 3.444 1.00 91.44 123 LEU A C 1
ATOM 960 O O . LEU A 1 123 ? 3.154 -12.820 3.804 1.00 91.44 123 LEU A O 1
ATOM 964 N N . VAL A 1 124 ? 0.938 -12.476 3.681 1.00 90.38 124 VAL A N 1
ATOM 965 C CA . VAL A 1 124 ? 0.542 -13.720 4.359 1.00 90.38 124 VAL A CA 1
ATOM 966 C C . VAL A 1 124 ? 0.369 -14.862 3.360 1.00 90.38 124 VAL A C 1
ATOM 968 O O . VAL A 1 124 ? 0.655 -16.009 3.683 1.00 90.38 124 VAL A O 1
ATOM 971 N N . GLN A 1 125 ? -0.135 -14.558 2.164 1.00 91.25 125 GLN A N 1
ATOM 972 C CA . GLN A 1 125 ? -0.534 -15.563 1.179 1.00 91.25 125 GLN A CA 1
ATOM 973 C C . GLN A 1 125 ? 0.558 -15.912 0.171 1.00 91.25 125 GLN A C 1
ATOM 975 O O . GLN A 1 125 ? 0.504 -16.995 -0.399 1.00 91.25 125 GLN A O 1
ATOM 980 N N . LEU A 1 126 ? 1.503 -15.004 -0.081 1.00 92.44 126 LEU A N 1
ATOM 981 C CA . LEU A 1 126 ? 2.527 -15.178 -1.106 1.00 92.44 126 LEU A CA 1
ATOM 982 C C . LEU A 1 126 ? 3.910 -15.288 -0.478 1.00 92.44 126 LEU A C 1
ATOM 984 O O . LEU A 1 126 ? 4.246 -14.595 0.483 1.00 92.44 126 LEU A O 1
ATOM 988 N N . THR A 1 127 ? 4.742 -16.122 -1.082 1.00 92.31 127 THR A N 1
ATOM 989 C CA . THR A 1 127 ? 6.168 -16.181 -0.780 1.00 92.31 127 THR A CA 1
ATOM 990 C C . THR A 1 127 ? 6.877 -14.906 -1.265 1.00 92.31 127 THR A C 1
ATOM 992 O O . THR A 1 127 ? 6.430 -14.262 -2.220 1.00 92.31 127 THR A O 1
ATOM 995 N N . PRO A 1 128 ? 8.029 -14.534 -0.674 1.00 90.38 128 PRO A N 1
ATOM 996 C CA . PRO A 1 128 ? 8.820 -13.393 -1.142 1.00 90.38 128 PRO A CA 1
ATOM 997 C C . PRO A 1 128 ? 9.177 -13.458 -2.636 1.00 90.38 128 PRO A C 1
ATOM 999 O O . PRO A 1 128 ? 9.183 -12.436 -3.322 1.00 90.38 128 PRO A O 1
ATOM 1002 N N . LEU A 1 129 ? 9.421 -14.664 -3.158 1.00 89.38 129 LEU A N 1
ATOM 1003 C CA . LEU A 1 129 ? 9.707 -14.883 -4.574 1.00 89.38 129 LEU A CA 1
ATOM 1004 C C . LEU A 1 129 ? 8.495 -14.551 -5.456 1.00 89.38 129 LEU A C 1
ATOM 1006 O O . LEU A 1 129 ? 8.631 -13.811 -6.431 1.00 89.38 129 LEU A O 1
ATOM 1010 N N . GLU A 1 130 ? 7.308 -15.043 -5.096 1.00 92.25 130 GLU A N 1
ATOM 1011 C CA . GLU A 1 130 ? 6.066 -14.750 -5.824 1.00 92.25 130 GLU A CA 1
ATOM 1012 C C . GLU A 1 130 ? 5.731 -13.260 -5.782 1.00 92.25 130 GLU A C 1
ATOM 1014 O O . GLU A 1 130 ? 5.351 -12.685 -6.804 1.00 92.25 130 GLU A O 1
ATOM 1019 N N . ILE A 1 131 ? 5.930 -12.620 -4.623 1.00 92.44 131 ILE A N 1
ATOM 1020 C CA . ILE A 1 131 ? 5.781 -11.171 -4.482 1.00 92.44 131 ILE A CA 1
ATOM 1021 C C . ILE A 1 131 ? 6.706 -10.476 -5.477 1.00 92.44 131 ILE A C 1
ATOM 1023 O O . ILE A 1 131 ? 6.214 -9.712 -6.298 1.00 92.44 131 ILE A O 1
ATOM 1027 N N . ALA A 1 132 ? 8.011 -10.760 -5.465 1.00 90.81 132 ALA A N 1
ATOM 1028 C CA . ALA A 1 132 ? 8.980 -10.109 -6.348 1.00 90.81 132 ALA A CA 1
ATOM 1029 C C . ALA A 1 132 ? 8.642 -10.289 -7.844 1.00 90.81 132 ALA A C 1
ATOM 1031 O O . ALA A 1 132 ? 8.710 -9.331 -8.619 1.00 90.81 132 ALA A O 1
ATOM 1032 N N . GLN A 1 133 ? 8.220 -11.488 -8.251 1.00 90.00 133 GLN A N 1
ATOM 1033 C CA . GLN A 1 133 ? 7.872 -11.788 -9.643 1.00 90.00 133 GLN A CA 1
ATOM 1034 C C . GLN A 1 133 ? 6.610 -11.048 -10.107 1.00 90.00 133 GLN A C 1
ATOM 1036 O O . GLN A 1 133 ? 6.594 -10.438 -11.187 1.00 90.00 133 GLN A O 1
ATOM 1041 N N . GLN A 1 134 ? 5.559 -11.064 -9.284 1.00 92.19 134 GLN A N 1
ATOM 1042 C CA . GLN A 1 134 ? 4.257 -10.490 -9.627 1.00 92.19 134 GLN A CA 1
ATOM 1043 C C . GLN A 1 134 ? 4.175 -8.983 -9.378 1.00 92.19 134 GLN A C 1
ATOM 1045 O O . GLN A 1 134 ? 3.278 -8.328 -9.912 1.00 92.19 134 GLN A O 1
ATOM 1050 N N . LEU A 1 135 ? 5.100 -8.417 -8.598 1.00 93.69 135 LEU A N 1
ATOM 1051 C CA . LEU A 1 135 ? 5.069 -7.005 -8.243 1.00 93.69 135 LEU A CA 1
ATOM 1052 C C . LEU A 1 135 ? 5.143 -6.129 -9.491 1.00 93.69 135 LEU A C 1
ATOM 1054 O O . LEU A 1 135 ? 6.041 -6.267 -10.326 1.00 93.69 135 LEU A O 1
ATOM 1058 N N . ARG A 1 136 ? 4.215 -5.191 -9.595 1.00 94.50 136 ARG A N 1
ATOM 1059 C CA . ARG A 1 136 ? 4.214 -4.106 -10.574 1.00 94.50 136 ARG A CA 1
ATOM 1060 C C . ARG A 1 136 ? 3.937 -2.797 -9.850 1.00 94.50 136 ARG A C 1
ATOM 1062 O O . ARG A 1 136 ? 3.398 -2.805 -8.747 1.00 94.50 136 ARG A O 1
ATOM 1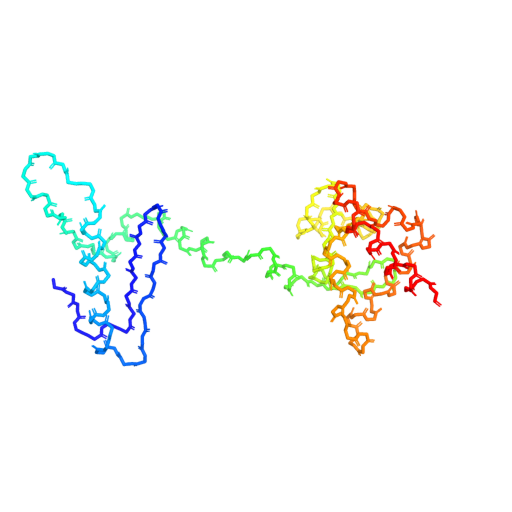069 N N . PHE A 1 137 ? 4.276 -1.671 -10.458 1.00 95.06 137 PHE A N 1
ATOM 1070 C CA . PHE A 1 137 ? 4.117 -0.362 -9.834 1.00 95.06 137 PHE A CA 1
ATOM 1071 C C . PHE A 1 137 ? 3.220 0.558 -10.648 1.00 95.06 137 PHE A C 1
ATOM 1073 O O . PHE A 1 137 ? 3.354 0.681 -11.863 1.00 95.06 137 PHE A O 1
ATOM 1080 N N . ASP A 1 138 ? 2.311 1.241 -9.960 1.00 94.19 138 ASP A N 1
ATOM 1081 C CA . ASP A 1 138 ? 1.563 2.350 -10.538 1.00 94.19 138 ASP A CA 1
ATOM 1082 C C . ASP A 1 138 ? 2.529 3.462 -10.973 1.00 94.19 138 ASP A C 1
ATOM 1084 O O . ASP A 1 138 ? 3.245 4.032 -10.149 1.00 94.19 138 ASP A O 1
ATOM 1088 N N . ALA A 1 139 ? 2.530 3.780 -12.269 1.00 92.19 139 ALA A N 1
ATOM 1089 C CA . ALA A 1 139 ? 3.495 4.706 -12.855 1.00 92.19 139 ALA A CA 1
ATOM 1090 C C . ALA A 1 139 ? 3.469 6.091 -12.189 1.00 92.19 139 ALA A C 1
ATOM 1092 O O . ALA A 1 139 ? 4.514 6.659 -11.876 1.00 92.19 139 ALA A O 1
ATOM 1093 N N . LYS A 1 140 ? 2.277 6.622 -11.894 1.00 91.69 140 LYS A N 1
ATOM 1094 C CA . LYS A 1 140 ? 2.133 7.946 -11.282 1.00 91.69 140 LYS A CA 1
ATOM 1095 C C . LYS A 1 140 ? 2.698 7.972 -9.864 1.00 91.69 140 LYS A C 1
ATOM 1097 O O . LYS A 1 140 ? 3.402 8.913 -9.493 1.00 91.69 140 LYS A O 1
ATOM 1102 N N . LYS A 1 141 ? 2.367 6.969 -9.048 1.00 93.19 141 LYS A N 1
ATOM 1103 C CA . LYS A 1 141 ? 2.867 6.878 -7.670 1.00 93.19 141 LYS A CA 1
ATOM 1104 C C . LYS A 1 141 ? 4.368 6.630 -7.632 1.00 93.19 141 LYS A C 1
ATOM 1106 O O . LYS A 1 141 ? 5.034 7.271 -6.823 1.00 93.19 141 LYS A O 1
ATOM 1111 N N . LEU A 1 142 ? 4.882 5.779 -8.515 1.00 93.94 142 LEU A N 1
ATOM 1112 C CA . LEU A 1 142 ? 6.306 5.488 -8.602 1.00 93.94 142 LEU A CA 1
ATOM 1113 C C . LEU A 1 142 ? 7.109 6.724 -9.011 1.00 93.94 142 LEU A C 1
ATOM 1115 O O . LEU A 1 142 ? 8.044 7.090 -8.306 1.00 93.94 142 LEU A O 1
ATOM 1119 N N . ALA A 1 143 ? 6.706 7.415 -10.083 1.00 90.94 143 ALA A N 1
ATOM 1120 C CA . ALA A 1 143 ? 7.366 8.646 -10.521 1.00 90.94 143 ALA A CA 1
ATOM 1121 C C . ALA A 1 143 ? 7.371 9.699 -9.406 1.00 90.94 143 ALA A C 1
ATOM 1123 O O . ALA A 1 143 ? 8.400 10.299 -9.106 1.00 90.94 143 ALA A O 1
ATOM 1124 N N . ARG A 1 144 ? 6.230 9.881 -8.728 1.00 91.56 144 ARG A N 1
ATOM 1125 C CA . ARG A 1 144 ? 6.134 10.803 -7.592 1.00 91.56 144 ARG A CA 1
ATOM 1126 C C . ARG A 1 144 ? 7.053 10.399 -6.440 1.00 91.56 144 ARG A C 1
ATOM 1128 O O . ARG A 1 144 ? 7.659 11.279 -5.844 1.00 91.56 144 ARG A O 1
ATOM 1135 N N . TYR A 1 145 ? 7.137 9.109 -6.119 1.00 92.81 145 TYR A N 1
ATOM 1136 C CA . TYR A 1 145 ? 8.028 8.618 -5.071 1.00 92.81 145 TYR A CA 1
ATOM 1137 C C . TYR A 1 145 ? 9.491 8.912 -5.417 1.00 92.81 145 TYR A C 1
ATOM 1139 O O . TYR A 1 145 ? 10.180 9.522 -4.611 1.00 92.81 145 TYR A O 1
ATOM 1147 N N . LEU A 1 146 ? 9.936 8.573 -6.630 1.00 90.69 146 LEU A N 1
ATOM 1148 C CA . LEU A 1 146 ? 11.316 8.800 -7.076 1.00 90.69 146 LEU A CA 1
ATOM 1149 C C . LEU A 1 146 ? 11.684 10.292 -7.135 1.00 90.69 146 LEU A C 1
ATOM 1151 O O . LEU A 1 146 ? 12.804 10.661 -6.799 1.00 90.69 146 LEU A O 1
ATOM 1155 N N . HIS A 1 147 ? 10.740 11.170 -7.479 1.00 87.94 147 HIS A N 1
ATOM 1156 C CA . HIS A 1 147 ? 10.962 12.619 -7.415 1.00 87.94 147 HIS A CA 1
ATOM 1157 C C . HIS A 1 147 ? 11.080 13.172 -5.987 1.00 87.94 147 HIS A C 1
ATOM 1159 O O . HIS A 1 147 ? 11.661 14.237 -5.801 1.00 87.94 147 HIS A O 1
ATOM 1165 N N . GLN A 1 148 ? 10.480 12.503 -5.000 1.00 87.19 148 GLN A N 1
ATOM 1166 C CA . GLN A 1 148 ? 10.417 12.963 -3.608 1.00 87.19 148 GLN A CA 1
ATOM 1167 C C . GLN A 1 148 ? 11.407 12.247 -2.684 1.00 87.19 148 GLN A C 1
ATOM 1169 O O . GLN A 1 148 ? 11.586 12.685 -1.550 1.00 87.19 148 GLN A O 1
ATOM 1174 N N . ALA A 1 149 ? 12.003 11.144 -3.134 1.00 82.75 149 ALA A N 1
ATOM 1175 C CA . ALA A 1 149 ? 12.981 10.382 -2.374 1.00 82.75 149 ALA A CA 1
ATOM 1176 C C . ALA A 1 149 ? 14.235 11.235 -2.128 1.00 82.75 149 ALA A C 1
ATOM 1178 O O . ALA A 1 149 ? 14.764 11.853 -3.049 1.00 82.75 149 ALA A O 1
ATOM 1179 N N . ASP A 1 150 ? 14.724 11.254 -0.888 1.00 73.75 150 ASP A N 1
ATOM 1180 C CA . ASP A 1 150 ? 15.896 12.059 -0.508 1.00 73.75 150 ASP A CA 1
ATOM 1181 C C . ASP A 1 150 ? 17.212 11.324 -0.838 1.00 73.75 150 ASP A C 1
ATOM 1183 O O . ASP A 1 150 ? 18.292 11.877 -0.683 1.00 73.75 150 ASP A O 1
ATOM 1187 N N . TYR A 1 151 ? 17.169 10.063 -1.300 1.00 79.31 151 TYR A N 1
ATOM 1188 C CA . TYR A 1 151 ? 18.314 9.188 -1.664 1.00 79.31 151 TYR A CA 1
ATOM 1189 C C . TYR A 1 151 ? 19.424 9.023 -0.595 1.00 79.31 151 TYR A C 1
ATOM 1191 O O . TYR A 1 151 ? 20.336 8.207 -0.738 1.00 79.31 151 TYR A O 1
ATOM 1199 N N . ARG A 1 152 ? 19.335 9.762 0.510 1.00 82.12 152 ARG A N 1
ATOM 1200 C CA . ARG A 1 152 ? 20.208 9.759 1.683 1.00 82.12 152 ARG A CA 1
ATOM 1201 C C . ARG A 1 152 ? 19.655 8.864 2.785 1.00 82.12 152 ARG A C 1
ATOM 1203 O O . ARG A 1 152 ? 20.401 8.457 3.669 1.00 82.12 152 ARG A O 1
ATOM 1210 N N . THR A 1 153 ? 18.359 8.552 2.743 1.00 86.56 153 THR A N 1
ATOM 1211 C CA . THR A 1 153 ? 17.739 7.638 3.701 1.00 86.56 153 THR A CA 1
ATOM 1212 C C . THR A 1 153 ? 17.998 6.188 3.293 1.00 86.56 153 THR A C 1
ATOM 1214 O O . THR A 1 153 ? 17.917 5.834 2.116 1.00 86.56 153 THR A O 1
ATOM 1217 N N . MET A 1 154 ? 18.262 5.321 4.276 1.00 87.50 154 MET A N 1
ATOM 1218 C CA . MET A 1 154 ? 18.464 3.885 4.036 1.00 87.50 154 MET A CA 1
ATOM 1219 C C . MET A 1 154 ? 17.261 3.252 3.321 1.00 87.50 154 MET A C 1
ATOM 1221 O O . MET A 1 154 ? 17.429 2.390 2.465 1.00 87.50 154 MET A O 1
ATOM 1225 N N . GLN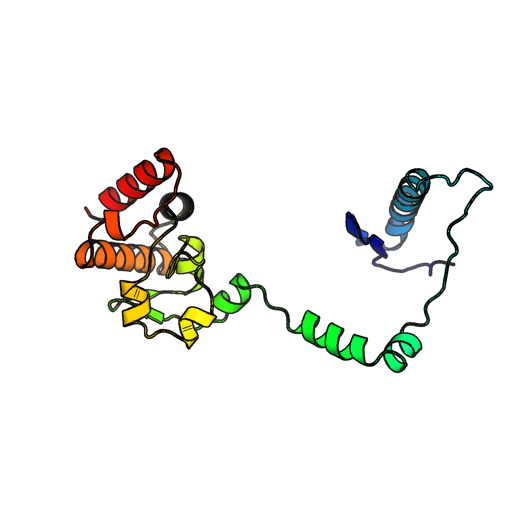 A 1 155 ? 16.047 3.709 3.641 1.00 87.69 155 GLN A N 1
ATOM 1226 C CA . GLN A 1 155 ? 14.811 3.203 3.041 1.00 87.69 155 GLN A CA 1
ATOM 1227 C C . GLN A 1 155 ? 14.720 3.535 1.550 1.00 87.69 155 GLN A C 1
ATOM 1229 O O . GLN A 1 155 ? 14.384 2.657 0.756 1.00 87.69 155 GLN A O 1
ATOM 1234 N N . ASP A 1 156 ? 15.050 4.768 1.160 1.00 88.62 156 ASP A N 1
ATOM 1235 C CA . ASP A 1 156 ? 15.048 5.168 -0.249 1.00 88.62 156 ASP A CA 1
ATOM 1236 C C . ASP A 1 156 ? 16.163 4.458 -1.026 1.00 88.62 156 ASP A C 1
ATOM 1238 O O . ASP A 1 156 ? 15.939 4.001 -2.145 1.00 88.62 156 ASP A O 1
ATOM 1242 N N . GLN A 1 157 ? 17.340 4.280 -0.417 1.00 90.31 157 GLN A N 1
ATOM 1243 C CA . GLN A 1 157 ? 18.440 3.518 -1.016 1.00 90.31 157 GLN A CA 1
ATOM 1244 C C . GLN A 1 157 ? 18.050 2.058 -1.259 1.00 90.31 157 GLN A C 1
ATOM 1246 O O . GLN A 1 157 ? 18.252 1.540 -2.355 1.00 90.31 157 GLN A O 1
ATOM 1251 N N . GLN A 1 158 ? 17.431 1.406 -0.271 1.00 91.69 158 GLN A N 1
ATOM 1252 C CA . GLN A 1 158 ? 16.914 0.044 -0.412 1.00 91.69 158 GLN A CA 1
ATOM 1253 C C . GLN A 1 158 ? 15.829 -0.040 -1.489 1.00 91.69 158 GLN A C 1
ATOM 1255 O O . GLN A 1 158 ? 15.851 -0.959 -2.303 1.00 91.69 158 GLN A O 1
ATOM 1260 N N . ALA A 1 159 ? 14.915 0.931 -1.552 1.00 92.19 159 ALA A N 1
ATOM 1261 C CA . ALA A 1 159 ? 13.885 0.976 -2.585 1.00 92.19 159 ALA A CA 1
ATOM 1262 C C . ALA A 1 159 ? 14.486 1.076 -3.996 1.00 92.19 159 ALA A C 1
ATOM 1264 O O . ALA A 1 159 ? 14.076 0.340 -4.893 1.00 92.19 159 ALA A O 1
ATOM 1265 N N . VAL A 1 160 ? 15.492 1.932 -4.188 1.00 92.00 160 VAL A N 1
ATOM 1266 C CA . VAL A 1 160 ? 16.192 2.081 -5.472 1.00 92.00 160 VAL A CA 1
ATOM 1267 C C . VAL A 1 160 ? 16.982 0.821 -5.825 1.00 92.00 160 VAL A C 1
ATOM 1269 O O . VAL A 1 160 ? 16.886 0.351 -6.957 1.00 92.00 160 VAL A O 1
ATOM 1272 N N . CYS A 1 161 ? 17.711 0.227 -4.875 1.00 92.00 161 CYS A N 1
ATOM 1273 C CA . CYS A 1 161 ? 18.419 -1.041 -5.087 1.00 92.00 161 CYS A CA 1
ATOM 1274 C C . CYS A 1 161 ? 17.460 -2.164 -5.498 1.00 92.00 161 CYS A C 1
ATOM 1276 O O . CYS A 1 161 ? 17.726 -2.885 -6.460 1.00 92.00 161 CYS A O 1
ATOM 1278 N N . PHE A 1 162 ? 16.313 -2.266 -4.824 1.00 93.56 162 PHE A N 1
ATOM 1279 C CA . PHE A 1 162 ? 15.268 -3.212 -5.188 1.00 93.56 162 PHE A CA 1
ATOM 1280 C C . PHE A 1 162 ? 14.744 -2.953 -6.610 1.00 93.56 162 PHE A C 1
ATOM 1282 O O . PHE A 1 162 ? 14.654 -3.880 -7.412 1.00 93.56 162 PHE A O 1
ATOM 1289 N N . LEU A 1 163 ? 14.445 -1.699 -6.969 1.00 93.69 163 LEU A N 1
ATOM 1290 C CA . LEU A 1 163 ? 13.990 -1.353 -8.320 1.00 93.69 163 LEU A CA 1
ATOM 1291 C C . LEU A 1 163 ? 15.036 -1.704 -9.389 1.00 93.69 163 LEU A C 1
ATOM 1293 O O . LEU A 1 163 ? 14.661 -2.275 -10.410 1.00 93.69 163 LEU A O 1
ATOM 1297 N N . LYS A 1 164 ? 16.330 -1.456 -9.145 1.00 92.50 164 LYS A N 1
ATOM 1298 C CA . LYS A 1 164 ? 17.427 -1.873 -10.040 1.00 92.50 164 LYS A CA 1
ATOM 1299 C C . LYS A 1 164 ? 17.405 -3.380 -10.296 1.00 92.50 164 LYS A C 1
ATOM 1301 O O . LYS A 1 164 ? 17.432 -3.816 -11.443 1.00 92.50 164 LYS A O 1
ATOM 1306 N N . GLN A 1 165 ? 17.283 -4.189 -9.245 1.00 90.62 165 GLN A N 1
ATOM 1307 C CA . GLN A 1 165 ? 17.206 -5.646 -9.391 1.00 90.62 165 GLN A CA 1
ATOM 1308 C C . GLN A 1 165 ? 15.947 -6.099 -10.134 1.00 90.62 165 GLN A C 1
ATOM 1310 O O . GLN A 1 165 ? 16.003 -7.023 -10.944 1.00 90.62 165 GLN A O 1
ATOM 1315 N N . GLN A 1 166 ? 14.813 -5.434 -9.905 1.00 91.31 166 GLN A N 1
ATOM 1316 C CA . GLN A 1 166 ? 13.588 -5.703 -10.652 1.00 91.31 166 GLN A CA 1
ATOM 1317 C C . GLN A 1 166 ? 13.752 -5.365 -12.140 1.00 91.31 166 GLN A C 1
ATOM 1319 O O . GLN A 1 166 ? 13.309 -6.136 -12.986 1.00 91.31 166 GLN A O 1
ATOM 1324 N N . ILE A 1 167 ? 14.434 -4.269 -12.484 1.00 91.62 167 ILE A N 1
ATOM 1325 C CA . ILE A 1 167 ? 14.754 -3.934 -13.879 1.00 91.62 167 ILE A CA 1
ATOM 1326 C C . ILE A 1 167 ? 15.641 -5.017 -14.502 1.00 91.62 167 ILE A C 1
ATOM 1328 O O . ILE A 1 167 ? 15.333 -5.481 -15.595 1.00 91.62 167 ILE A O 1
ATOM 1332 N N . ILE A 1 168 ? 16.685 -5.468 -13.803 1.00 89.81 168 ILE A N 1
ATOM 1333 C CA . ILE A 1 168 ? 17.572 -6.539 -14.286 1.00 89.81 168 ILE A CA 1
ATOM 1334 C C . ILE A 1 168 ? 16.790 -7.842 -14.510 1.00 89.81 168 ILE A C 1
ATOM 1336 O O . ILE A 1 168 ? 16.978 -8.513 -15.520 1.00 89.81 168 ILE A O 1
ATOM 1340 N N . SER A 1 169 ? 15.888 -8.193 -13.590 1.00 87.81 169 SER A N 1
ATOM 1341 C CA . SER A 1 169 ? 15.178 -9.474 -13.622 1.00 87.81 169 SER A CA 1
ATOM 1342 C C . SER A 1 169 ? 14.100 -9.569 -14.703 1.00 87.81 169 SER A C 1
ATOM 1344 O O . SER A 1 169 ? 13.876 -10.662 -15.219 1.00 87.81 169 SER A O 1
ATOM 1346 N N . LYS A 1 170 ? 13.386 -8.481 -15.015 1.00 89.44 170 LYS A N 1
ATOM 1347 C CA . LYS A 1 170 ? 12.222 -8.530 -15.926 1.00 89.44 170 LYS A CA 1
ATOM 1348 C C . LYS A 1 170 ? 12.139 -7.385 -16.937 1.00 89.44 170 LYS A C 1
ATOM 1350 O O . LYS A 1 170 ? 11.262 -7.417 -17.797 1.00 89.44 170 LYS A O 1
ATOM 1355 N N . GLY A 1 171 ? 13.030 -6.401 -16.874 1.00 88.06 171 GLY A N 1
ATOM 1356 C CA . GLY A 1 171 ? 13.023 -5.214 -17.731 1.00 88.06 171 GLY A CA 1
ATOM 1357 C C . GLY A 1 171 ? 12.066 -4.116 -17.253 1.00 88.06 171 GLY A C 1
ATOM 1358 O O . GLY A 1 171 ? 11.081 -4.380 -16.564 1.00 88.06 171 GLY A O 1
ATOM 1359 N N . ILE A 1 172 ? 12.348 -2.869 -17.652 1.00 87.06 172 ILE A N 1
ATOM 1360 C CA . ILE A 1 172 ? 11.625 -1.655 -17.216 1.00 87.06 172 ILE A CA 1
ATOM 1361 C C . ILE A 1 172 ? 10.119 -1.735 -17.511 1.00 87.06 172 ILE A C 1
ATOM 1363 O O . ILE A 1 172 ? 9.305 -1.402 -16.649 1.00 87.06 172 ILE A O 1
ATOM 1367 N N . GLU A 1 173 ? 9.735 -2.235 -18.690 1.00 84.31 173 GLU A N 1
ATOM 1368 C CA . GLU A 1 173 ? 8.321 -2.362 -19.086 1.00 84.31 173 GLU A CA 1
ATOM 1369 C C . GLU A 1 173 ? 7.527 -3.248 -18.124 1.00 84.31 173 GLU A C 1
ATOM 1371 O O . GLU A 1 173 ? 6.377 -2.965 -17.802 1.00 84.31 173 GLU A O 1
ATOM 1376 N N . ASN A 1 174 ? 8.172 -4.290 -17.597 1.00 87.06 174 ASN A N 1
ATOM 1377 C CA . ASN A 1 174 ? 7.567 -5.222 -16.658 1.00 87.06 174 ASN A CA 1
ATOM 1378 C C . ASN A 1 174 ? 7.718 -4.771 -15.202 1.00 87.06 174 ASN A C 1
ATOM 1380 O O . ASN A 1 174 ? 7.334 -5.509 -14.304 1.00 87.06 174 ASN A O 1
ATOM 1384 N N . VAL A 1 175 ? 8.277 -3.597 -14.913 1.00 90.94 175 VAL A N 1
ATOM 1385 C CA . VAL A 1 175 ? 8.235 -3.009 -13.563 1.00 90.94 175 VAL A CA 1
ATOM 1386 C C . VAL A 1 175 ? 6.948 -2.208 -13.375 1.00 90.94 175 VAL A C 1
ATOM 1388 O O . VAL A 1 175 ? 6.394 -2.178 -12.276 1.00 90.94 175 VAL A O 1
ATOM 1391 N N . LEU A 1 176 ? 6.428 -1.608 -14.445 1.00 91.69 176 LEU A N 1
ATOM 1392 C CA . LEU A 1 176 ? 5.229 -0.777 -14.407 1.00 91.69 176 LEU A CA 1
ATOM 1393 C C . LEU A 1 176 ? 3.953 -1.614 -14.566 1.00 91.69 176 LEU A C 1
ATOM 1395 O O . LEU A 1 176 ? 3.913 -2.615 -15.276 1.00 91.69 176 LEU A O 1
ATOM 1399 N N . ALA A 1 177 ? 2.890 -1.204 -13.880 1.00 87.62 177 ALA A N 1
ATOM 1400 C CA . ALA A 1 177 ? 1.558 -1.765 -14.061 1.00 87.62 177 ALA A CA 1
ATOM 1401 C C . ALA A 1 177 ? 0.899 -1.197 -15.329 1.00 87.62 177 ALA A C 1
ATOM 1403 O O . ALA A 1 177 ? 1.092 -0.028 -15.678 1.00 87.62 177 ALA A O 1
ATOM 1404 N N . ALA A 1 178 ? 0.078 -2.013 -15.993 1.00 78.31 178 ALA A N 1
ATOM 1405 C CA . ALA A 1 178 ? -0.704 -1.586 -17.148 1.00 78.31 178 ALA A CA 1
ATOM 1406 C C . ALA A 1 178 ? -1.840 -0.619 -16.746 1.00 78.31 178 ALA A C 1
ATOM 1408 O O . ALA A 1 178 ? -2.304 -0.614 -15.606 1.00 78.31 178 ALA A O 1
ATOM 1409 N N . GLY A 1 179 ? -2.310 0.203 -17.693 1.00 70.56 179 GLY A N 1
ATOM 1410 C CA . GLY A 1 179 ? -3.524 1.022 -17.520 1.00 70.56 179 GLY A CA 1
ATOM 1411 C C . GLY A 1 179 ? -3.330 2.451 -16.987 1.00 70.56 17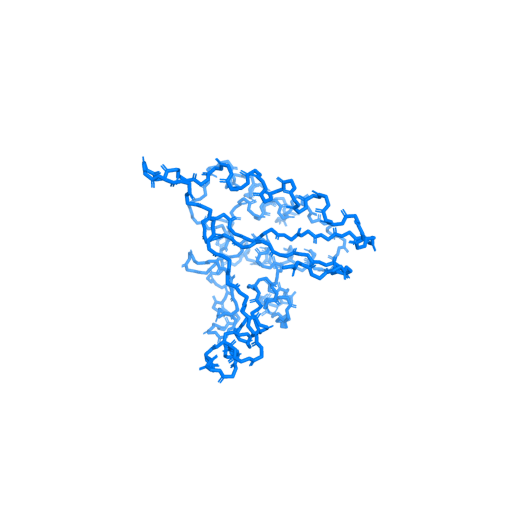9 GLY A C 1
ATOM 1412 O O . GLY A 1 179 ? -4.310 3.114 -16.655 1.00 70.56 179 GLY A O 1
ATOM 1413 N N . GLY A 1 180 ? -2.093 2.954 -16.917 1.00 73.06 180 GLY A N 1
ATOM 1414 C CA . GLY A 1 180 ? -1.797 4.348 -16.556 1.00 73.06 180 GLY A CA 1
ATOM 1415 C C . GLY A 1 180 ? -1.979 5.351 -17.707 1.00 73.06 180 GLY A C 1
ATOM 1416 O O . GLY A 1 180 ? -1.998 4.989 -18.885 1.00 73.06 180 GLY A O 1
ATOM 1417 N N . LYS A 1 181 ? -2.067 6.652 -17.386 1.00 82.69 181 LYS A N 1
ATOM 1418 C CA . LYS A 1 181 ? -1.999 7.709 -18.411 1.00 82.69 181 LYS A CA 1
ATOM 1419 C C . LYS A 1 181 ? -0.633 7.652 -19.092 1.00 82.69 181 LYS A C 1
ATOM 1421 O O . LYS A 1 181 ? 0.386 7.645 -18.410 1.00 82.69 181 LYS A O 1
ATOM 1426 N N . ARG A 1 182 ? -0.600 7.747 -20.427 1.00 84.88 182 ARG A N 1
ATOM 1427 C CA . ARG A 1 182 ? 0.641 7.683 -21.226 1.00 84.88 182 ARG A CA 1
ATOM 1428 C C . ARG A 1 182 ? 1.761 8.597 -20.701 1.00 84.88 182 ARG A C 1
ATOM 1430 O O . ARG A 1 182 ? 2.915 8.192 -20.688 1.00 84.88 182 ARG A O 1
ATOM 1437 N N . ARG A 1 183 ? 1.423 9.808 -20.241 1.00 87.44 183 ARG A N 1
ATOM 1438 C CA . ARG A 1 183 ? 2.391 10.763 -19.665 1.00 87.44 183 ARG A CA 1
ATOM 1439 C C . ARG A 1 183 ? 3.033 10.255 -18.369 1.00 87.44 183 ARG A C 1
ATOM 1441 O O . ARG A 1 183 ? 4.239 10.398 -18.209 1.00 87.44 183 ARG A O 1
ATOM 1448 N N . ASP A 1 184 ? 2.247 9.640 -17.487 1.00 86.44 184 ASP A N 1
ATOM 1449 C CA . ASP A 1 184 ? 2.730 9.113 -16.206 1.00 86.44 184 ASP A CA 1
ATOM 1450 C C . ASP A 1 184 ? 3.652 7.907 -16.443 1.00 86.44 184 ASP A C 1
ATOM 1452 O O . ASP A 1 184 ? 4.702 7.801 -15.817 1.00 86.44 184 ASP A O 1
ATOM 1456 N N . THR A 1 185 ? 3.308 7.042 -17.405 1.00 86.75 185 THR A N 1
ATOM 1457 C CA . THR A 1 185 ? 4.155 5.915 -17.828 1.00 86.75 185 THR A CA 1
ATOM 1458 C C . THR A 1 185 ? 5.492 6.383 -18.401 1.00 86.75 185 THR A C 1
ATOM 1460 O O . THR A 1 185 ? 6.527 5.846 -18.022 1.00 86.75 185 THR A O 1
ATOM 1463 N N . ILE A 1 186 ? 5.493 7.405 -19.268 1.00 88.81 186 ILE A N 1
ATOM 1464 C CA . ILE A 1 186 ? 6.731 7.983 -19.824 1.00 88.81 186 ILE A CA 1
ATOM 1465 C C . ILE A 1 186 ? 7.600 8.570 -18.707 1.00 88.81 186 ILE A C 1
ATOM 1467 O O . ILE A 1 186 ? 8.790 8.282 -18.649 1.00 88.81 186 ILE A O 1
ATOM 1471 N N . SER A 1 187 ? 7.007 9.353 -17.803 1.00 87.88 187 SER A N 1
ATOM 1472 C CA . SER A 1 187 ? 7.733 9.958 -16.682 1.00 87.88 187 SER A CA 1
ATOM 1473 C C . SER A 1 187 ? 8.335 8.899 -15.753 1.00 87.88 187 SER A C 1
ATOM 1475 O O . SER A 1 187 ? 9.520 8.969 -15.437 1.00 87.88 187 SER A O 1
ATOM 1477 N N . ALA A 1 188 ? 7.561 7.880 -15.367 1.00 88.44 188 ALA A N 1
ATOM 1478 C CA . ALA A 1 188 ? 8.057 6.786 -14.534 1.00 88.44 188 ALA A CA 1
ATOM 1479 C C . ALA A 1 188 ? 9.182 6.009 -15.223 1.00 88.44 188 ALA A C 1
ATOM 1481 O O . ALA A 1 188 ? 10.183 5.696 -14.588 1.00 88.44 188 ALA A O 1
ATOM 1482 N N . ARG A 1 189 ? 9.045 5.743 -16.526 1.00 89.88 189 ARG A N 1
ATOM 1483 C CA . ARG A 1 189 ? 10.079 5.084 -17.325 1.00 89.88 189 ARG A CA 1
ATOM 1484 C C . ARG A 1 189 ? 11.376 5.887 -17.354 1.00 89.88 189 ARG A C 1
ATOM 1486 O O . ARG A 1 189 ? 12.420 5.311 -17.094 1.00 89.88 189 ARG A O 1
ATOM 1493 N N . GLN A 1 190 ? 11.311 7.195 -17.596 1.00 90.00 190 GLN A N 1
ATOM 1494 C CA . GLN A 1 190 ? 12.495 8.062 -17.567 1.00 90.00 190 GLN A CA 1
ATOM 1495 C C . GLN A 1 190 ? 13.189 8.020 -16.202 1.00 90.00 190 GLN A C 1
ATOM 1497 O O . GLN A 1 190 ? 14.408 7.917 -16.135 1.00 90.00 190 GLN A O 1
ATOM 1502 N N . GLN A 1 191 ? 12.425 8.044 -15.105 1.00 89.31 191 GLN A N 1
ATOM 1503 C CA . GLN A 1 191 ? 12.995 7.912 -13.760 1.00 89.31 191 GLN A CA 1
ATOM 1504 C C . GLN A 1 191 ? 13.625 6.529 -13.533 1.00 89.31 191 GLN A C 1
ATOM 1506 O O . GLN A 1 191 ? 14.693 6.438 -12.935 1.00 89.31 191 GLN A O 1
ATOM 1511 N N . LEU A 1 192 ? 13.004 5.458 -14.040 1.00 90.25 192 LEU A N 1
ATOM 1512 C CA . LEU A 1 192 ? 13.560 4.104 -13.983 1.00 90.25 192 LEU A CA 1
ATOM 1513 C C . LEU A 1 192 ? 14.845 3.962 -14.815 1.00 90.25 192 LEU A C 1
ATOM 1515 O O . LEU A 1 192 ? 15.768 3.283 -14.381 1.00 90.25 192 LEU A O 1
ATOM 1519 N N . GLU A 1 193 ? 14.925 4.616 -15.974 1.00 89.19 193 GLU A N 1
ATOM 1520 C CA . GLU A 1 193 ? 16.136 4.676 -16.800 1.00 89.19 193 GLU A CA 1
ATOM 1521 C C . GLU A 1 193 ? 17.254 5.443 -16.078 1.00 89.19 193 GLU A C 1
ATOM 1523 O O . GLU A 1 193 ? 18.375 4.946 -16.013 1.00 89.19 193 GLU A O 1
ATOM 1528 N N . ILE A 1 194 ? 16.946 6.586 -15.451 1.00 86.69 194 ILE A N 1
ATOM 1529 C CA . ILE A 1 194 ? 17.914 7.369 -14.661 1.00 86.69 194 ILE A CA 1
ATOM 1530 C C . ILE A 1 194 ? 18.507 6.532 -13.532 1.00 86.69 194 ILE A C 1
ATOM 1532 O O . ILE A 1 194 ? 19.720 6.529 -13.363 1.00 86.69 194 ILE A O 1
ATOM 1536 N N . ILE A 1 195 ? 17.676 5.819 -12.765 1.00 86.00 195 ILE A N 1
ATOM 1537 C CA . ILE A 1 195 ? 18.198 4.990 -11.677 1.00 86.00 195 ILE A CA 1
ATOM 1538 C C . ILE A 1 195 ? 18.858 3.711 -12.181 1.00 86.00 195 ILE A C 1
ATOM 1540 O O . ILE A 1 195 ? 19.477 3.045 -11.374 1.00 86.00 195 ILE A O 1
ATOM 1544 N N . ASN A 1 196 ? 18.701 3.299 -13.439 1.00 82.56 196 ASN A N 1
ATOM 1545 C CA . ASN A 1 196 ? 19.371 2.106 -13.961 1.00 82.56 196 ASN A CA 1
ATOM 1546 C C . ASN A 1 196 ? 20.828 2.387 -14.377 1.00 82.56 196 ASN A C 1
ATOM 1548 O O . ASN A 1 196 ? 21.632 1.455 -14.421 1.00 82.56 196 ASN A O 1
ATOM 1552 N N . HIS A 1 197 ? 21.148 3.650 -14.671 1.00 67.75 197 HIS A N 1
ATOM 1553 C CA . HIS A 1 197 ? 22.492 4.139 -14.987 1.00 67.75 197 HIS A CA 1
ATOM 1554 C C . HIS A 1 197 ? 23.236 4.633 -13.734 1.00 67.75 197 HIS A C 1
ATOM 1556 O O . HIS A 1 197 ? 24.483 4.676 -13.803 1.00 67.75 197 HIS A O 1
#

pLDDT: mean 81.82, std 11.87, range [36.22, 95.06]

Organism: NCBI:txid1005043

Sequence (197 aa):
MIPKGSRIFHLYDANTGVMRIENSDASQNQPPLNTILQRYLAHLPRQADNLSTPVLYKVAMKMAKARFASLASLQNLWGDFKSESQRLAAAQNIILSDVTISPVILQKMGARIADKVFCQNHLVQLTPLEIAQQLRFDAKKLARYLHQADYRTMQDQQAVCFLKQQIISKGIENVLAAGGKRRDTISARQQLEIINH

Secondary structure (DSSP, 8-state):
-PPTT-SEEEEEETTTEEEEEE-SSGGGGHHHHHHHHHHHHHTS---SSS--PPPPP---HHHHHHH-THHHHHHHHHHS---HHHHHHHSPPEEETTEEE-HHHHHHTTEEETTEEP-HHHHHHS-HHHHHHH-EE-HHHHHHHHHH--SSSHHHHHHHHHHHHHHHHH-GGGTBPSS--HHHHHHHHHHHHHHH-